Protein AF-A0A6I9PM60-F1 (afdb_monomer_lite)

Organism: NCBI:txid8208

Foldseek 3Di:
DDQVPDPLNVVLVVCCVVPVVVQDLVVLCVVDVCLQVVQWDWDDDPVDIDIDGPSSDSDDPVSVQSVLVSCVVPVVPDDDDFDADQQLQVLLVVLCVVCVVLQVPFDDDDTAQDLPVCRLVVVVVVDDLVPAAAEQEDAALVPPSSVSSVVVVVVVSCVPVVDLQCCQVRYAYAYPHLPSCVVSPHDSVRYFYDDPPCHSNNPCLGVSVVSVCRRNNVVVNVVVNVVVVSCVVPVDPCDDD

InterPro domains:
  IPR001672 Phosphoglucose isomerase (PGI) [PF00342] (90-231)
  IPR001672 Phosphoglucose isomerase (PGI) [PS51463] (6-241)
  IPR001672 Phosphoglucose isomerase (PGI) [PTHR11469] (91-231)
  IPR018189 Phosphoglucose isomerase, conserved site [PS00765] (196-209)
  IPR035476 Phosphoglucose isomerase, SIS domain 1 [cd05015] (91-214)
  IPR046348 SIS domain superfamily [SSF53697] (2-232)

Radius of gyration: 24.32 Å; chains: 1; bounding box: 54×38×68 Å

Sequence (241 aa):
MALTQDPNFQKLQDWYTAHALNLNMRHMFDADKERFNKLSLNLKTEDGDILLDYSKNLVTDEVMKMLVDLVNTHTRTHTRTHTHTHTHTHGPLMVTEALKPYSKGGPRVWFVSNIDGTHITKTLAQLNAETTLFIIASKTFTTQETITNANSAKEWFLEHAKDKAAVAKHFVALSTNGPKVKDFGIDTENMFEFWDWVGGRFSLWSAIGMAIALHIGFENYGQLLSGAHWMVGNSPTLSPF

pLDDT: mean 90.13, std 14.7, range [29.41, 98.5]

Secondary structure (DSSP, 8-state):
--GGG-HHHHHHHHHHHHHGGG--HHHHHHH-TTHHHHTEEEEEETTEEEEEE-TTSS--HHHHHHHHHHHHHHTTT--------S-TTHHHHHHHHHTGGG-TTSPP------SSHHHHHHHHTT--GGG--EEEE-SSS--HHHHHHHHHHHHHHHHHH--GGGHHHHEEEE-S-HHHHHHHT--GGGEE---TTS-GGG-TTSGGGHHHHHHH-HHHHHHHHHHHHHHHHSS------

Structure (mmCIF, N/CA/C/O backbone):
data_AF-A0A6I9PM60-F1
#
_entry.id   AF-A0A6I9PM60-F1
#
loop_
_atom_site.group_PDB
_atom_site.id
_atom_site.type_symbol
_atom_site.label_atom_id
_atom_site.label_alt_id
_atom_site.label_comp_id
_atom_site.label_asym_id
_atom_site.label_entity_id
_atom_site.label_seq_id
_atom_site.pdbx_PDB_ins_code
_atom_site.Cartn_x
_atom_site.Cartn_y
_atom_site.Cartn_z
_atom_site.occupancy
_atom_site.B_iso_or_equiv
_atom_site.auth_seq_id
_atom_site.auth_comp_id
_atom_site.auth_asym_id
_atom_site.auth_atom_id
_atom_site.pdbx_PDB_model_num
ATOM 1 N N . MET A 1 1 ? 30.402 4.649 -5.710 1.00 70.69 1 MET A N 1
ATOM 2 C CA . MET A 1 1 ? 30.627 5.801 -6.609 1.00 70.69 1 MET A CA 1
ATOM 3 C C . MET A 1 1 ? 29.282 6.481 -6.808 1.00 70.69 1 MET A C 1
ATOM 5 O O . MET A 1 1 ? 28.285 5.770 -6.812 1.00 70.69 1 MET A O 1
ATOM 9 N N . ALA A 1 2 ? 29.219 7.813 -6.857 1.00 83.94 2 ALA A N 1
ATOM 10 C CA . ALA A 1 2 ? 27.959 8.504 -7.147 1.00 83.94 2 ALA A CA 1
ATOM 11 C C . ALA A 1 2 ? 27.582 8.312 -8.625 1.00 83.94 2 ALA A C 1
ATOM 13 O O . ALA A 1 2 ? 28.477 8.229 -9.463 1.00 83.94 2 ALA A O 1
ATOM 14 N N . LEU A 1 3 ? 26.283 8.294 -8.943 1.00 88.81 3 LEU A N 1
ATOM 15 C CA . LEU A 1 3 ? 25.774 8.002 -10.291 1.00 88.81 3 LEU A CA 1
ATOM 16 C C . LEU A 1 3 ? 26.445 8.838 -11.392 1.00 88.81 3 LEU A C 1
ATOM 18 O O . LEU A 1 3 ? 26.895 8.297 -12.392 1.00 88.81 3 LEU A O 1
ATOM 22 N N . THR A 1 4 ? 26.573 10.150 -11.190 1.00 92.44 4 THR A N 1
ATOM 23 C CA . THR A 1 4 ? 27.141 11.079 -12.186 1.00 92.44 4 THR A CA 1
ATOM 24 C C . THR A 1 4 ? 28.639 10.890 -12.435 1.00 92.44 4 THR A C 1
ATOM 26 O O . THR A 1 4 ? 29.177 11.395 -13.419 1.00 92.44 4 THR A O 1
ATOM 29 N N . GLN A 1 5 ? 29.326 10.169 -11.551 1.00 92.50 5 GLN A N 1
ATOM 30 C CA . GLN A 1 5 ? 30.749 9.862 -11.666 1.00 92.50 5 GLN A CA 1
ATOM 31 C C . GLN A 1 5 ? 31.000 8.474 -12.266 1.00 92.50 5 GLN A C 1
ATOM 33 O O . GLN A 1 5 ? 32.151 8.161 -12.557 1.00 92.50 5 GLN A O 1
ATOM 38 N N . ASP A 1 6 ? 29.960 7.649 -12.446 1.00 92.75 6 ASP A N 1
ATOM 39 C CA . ASP A 1 6 ? 30.100 6.325 -13.049 1.00 92.75 6 ASP A CA 1
ATOM 40 C C . ASP A 1 6 ? 30.401 6.455 -14.558 1.00 92.75 6 ASP A C 1
ATOM 42 O O . ASP A 1 6 ? 29.609 7.067 -15.287 1.00 92.75 6 ASP A O 1
ATOM 46 N N . PRO A 1 7 ? 31.505 5.864 -15.059 1.00 94.56 7 PRO A N 1
ATOM 47 C CA . PRO A 1 7 ? 31.825 5.855 -16.484 1.00 94.56 7 PRO A CA 1
ATOM 48 C C . PRO A 1 7 ? 30.710 5.283 -17.373 1.00 94.56 7 PRO A C 1
ATOM 50 O O . PRO A 1 7 ? 30.515 5.761 -18.488 1.00 94.56 7 PRO A O 1
ATOM 53 N N . ASN A 1 8 ? 29.942 4.298 -16.895 1.00 94.31 8 ASN A N 1
ATOM 54 C CA . ASN A 1 8 ? 28.801 3.737 -17.624 1.00 94.31 8 ASN A CA 1
ATOM 55 C C . ASN A 1 8 ? 27.652 4.745 -17.734 1.00 94.31 8 ASN A C 1
ATOM 57 O O . ASN A 1 8 ? 26.987 4.805 -18.768 1.00 94.31 8 ASN A O 1
ATOM 61 N N . PHE A 1 9 ? 27.437 5.568 -16.702 1.00 95.81 9 PHE A N 1
ATOM 62 C CA . PHE A 1 9 ? 26.445 6.641 -16.756 1.00 95.81 9 PHE A CA 1
ATOM 63 C C . PHE A 1 9 ? 26.889 7.747 -17.714 1.00 95.81 9 PHE A C 1
ATOM 65 O O . PHE A 1 9 ? 26.098 8.180 -18.547 1.00 95.81 9 PHE A O 1
ATOM 72 N N . GLN A 1 10 ? 28.156 8.165 -17.645 1.00 96.50 10 GLN A N 1
ATOM 73 C CA . GLN A 1 10 ? 28.724 9.160 -18.563 1.00 96.50 10 GLN A CA 1
ATOM 74 C C . GLN A 1 10 ? 28.625 8.686 -20.016 1.00 96.50 10 GLN A C 1
ATOM 76 O O . GLN A 1 10 ? 28.114 9.410 -20.862 1.00 96.50 10 GLN A O 1
ATOM 81 N N . LYS A 1 11 ? 28.972 7.421 -20.286 1.00 96.44 11 LYS A N 1
ATOM 82 C CA . LYS A 1 11 ? 28.813 6.806 -21.608 1.00 96.44 11 LYS A CA 1
ATOM 83 C C . LYS A 1 11 ? 27.361 6.828 -22.098 1.00 96.44 11 LYS A C 1
ATOM 85 O O . LYS A 1 11 ? 27.111 7.182 -23.248 1.00 96.44 11 LYS A O 1
ATOM 90 N N . LEU A 1 12 ? 26.403 6.462 -21.243 1.00 96.81 12 LEU A N 1
ATOM 91 C CA . LEU A 1 12 ? 24.978 6.506 -21.584 1.00 96.81 12 LEU A CA 1
ATOM 92 C C . LEU A 1 12 ? 24.508 7.945 -21.861 1.00 96.81 12 LEU A C 1
ATOM 94 O O . LEU A 1 12 ? 23.742 8.176 -22.797 1.00 96.81 12 LEU A O 1
ATOM 98 N N . GLN A 1 13 ? 24.985 8.913 -21.078 1.00 97.31 13 GLN A N 1
ATOM 99 C CA . GLN A 1 13 ? 24.669 10.334 -21.227 1.00 97.31 13 GLN A CA 1
ATOM 100 C C . GLN A 1 13 ? 25.237 10.922 -22.529 1.00 97.31 13 GLN A C 1
ATOM 102 O O . GLN A 1 13 ? 24.539 11.671 -23.222 1.00 97.31 13 GLN A O 1
ATOM 107 N N . ASP A 1 14 ? 26.469 10.562 -22.886 1.00 97.44 14 ASP A N 1
ATOM 108 C CA . ASP A 1 14 ? 27.114 10.969 -24.135 1.00 97.44 14 ASP A CA 1
ATOM 109 C C . ASP A 1 14 ? 26.378 10.373 -25.339 1.00 97.44 14 ASP A C 1
ATOM 111 O O . ASP A 1 14 ? 26.043 11.089 -26.287 1.00 97.44 14 ASP A O 1
ATOM 115 N N . TRP A 1 15 ? 26.032 9.081 -25.269 1.00 97.38 15 TRP A N 1
ATOM 116 C CA . TRP A 1 15 ? 25.240 8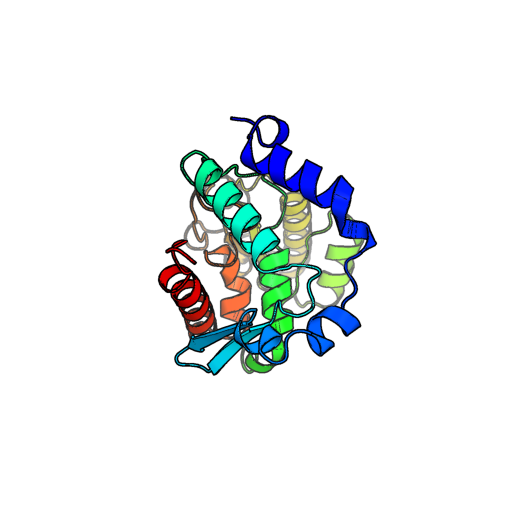.422 -26.305 1.00 97.38 15 TRP A CA 1
ATOM 117 C C . TRP A 1 15 ? 23.879 9.098 -26.485 1.00 97.38 15 TRP A C 1
ATOM 119 O O . TRP A 1 15 ? 23.490 9.387 -27.618 1.00 97.38 15 TRP A O 1
ATOM 129 N N . TYR A 1 16 ? 23.179 9.399 -25.384 1.00 97.06 16 TYR A N 1
ATOM 130 C CA . TYR A 1 16 ? 21.894 10.099 -25.413 1.00 97.06 16 TYR A CA 1
ATOM 131 C C . TYR A 1 16 ? 22.023 11.454 -26.112 1.00 97.06 16 TYR A C 1
ATOM 133 O O . TYR A 1 16 ? 21.260 11.752 -27.029 1.00 97.06 16 TYR A O 1
ATOM 141 N N . THR A 1 17 ? 23.024 12.249 -25.733 1.00 97.06 17 THR A N 1
ATOM 142 C CA . THR A 1 17 ? 23.249 13.586 -26.301 1.00 97.06 17 THR A CA 1
ATOM 143 C C . THR A 1 17 ? 23.501 13.528 -27.808 1.00 97.06 17 THR A C 1
ATOM 145 O O . THR A 1 17 ? 23.014 14.381 -28.546 1.00 97.06 17 THR A O 1
ATOM 148 N N . ALA A 1 18 ? 24.214 12.502 -28.275 1.00 96.69 18 ALA A N 1
ATOM 149 C CA . ALA A 1 18 ? 24.544 12.339 -29.685 1.00 96.69 18 ALA A CA 1
ATOM 150 C C . ALA A 1 18 ? 23.410 11.726 -30.537 1.00 96.69 18 ALA A C 1
ATOM 152 O O . ALA A 1 18 ? 23.321 12.036 -31.725 1.00 96.69 18 ALA A O 1
ATOM 153 N N . HIS A 1 19 ? 22.542 10.875 -29.970 1.00 95.44 19 HIS A N 1
ATOM 154 C CA . HIS A 1 19 ? 21.641 10.024 -30.769 1.00 95.44 19 HIS A CA 1
ATOM 155 C C . HIS A 1 19 ? 20.151 10.125 -30.426 1.00 95.44 19 HIS A C 1
ATOM 157 O O . HIS A 1 19 ? 19.325 9.737 -31.253 1.00 95.44 19 HIS A O 1
ATOM 163 N N . ALA A 1 20 ? 19.765 10.639 -29.253 1.00 91.25 20 ALA A N 1
ATOM 164 C CA . ALA A 1 20 ? 18.381 10.542 -28.774 1.00 91.25 20 ALA A CA 1
ATOM 165 C C . ALA A 1 20 ? 17.358 11.222 -29.695 1.00 91.25 20 ALA A C 1
ATOM 167 O O . ALA A 1 20 ? 16.251 10.714 -29.859 1.00 91.25 20 ALA A O 1
ATOM 168 N N . LEU A 1 21 ? 17.739 12.328 -30.346 1.00 93.75 21 LEU A N 1
ATOM 169 C CA . LEU A 1 21 ? 16.871 13.050 -31.286 1.00 93.75 21 LEU A CA 1
ATOM 170 C C . LEU A 1 21 ? 16.537 12.245 -32.551 1.00 93.75 21 LEU A C 1
ATOM 172 O O . LEU A 1 21 ? 15.547 12.540 -33.216 1.00 93.75 21 LEU A O 1
ATOM 176 N N . ASN A 1 22 ? 17.331 11.221 -32.871 1.00 93.75 22 ASN A N 1
ATOM 177 C CA . ASN A 1 22 ? 17.111 10.358 -34.030 1.00 93.75 22 ASN A CA 1
ATOM 178 C C . ASN A 1 22 ? 16.200 9.163 -33.711 1.00 93.75 22 ASN A C 1
ATOM 180 O O . ASN A 1 22 ? 15.793 8.439 -34.622 1.00 93.75 22 ASN A O 1
ATOM 184 N N . LEU A 1 23 ? 15.873 8.929 -32.435 1.00 94.31 23 LEU A N 1
ATOM 185 C CA . LEU A 1 23 ? 15.003 7.828 -32.045 1.00 94.31 23 LEU A CA 1
ATOM 186 C C . LEU A 1 23 ? 13.557 8.140 -32.425 1.00 94.31 23 LEU A C 1
ATOM 188 O O . LEU A 1 23 ? 12.954 9.106 -31.961 1.00 94.31 23 LEU A O 1
ATOM 192 N N . ASN A 1 24 ? 12.977 7.277 -33.255 1.00 97.06 24 ASN A N 1
ATOM 193 C CA . ASN A 1 24 ? 11.586 7.373 -33.663 1.00 97.06 24 ASN A CA 1
ATOM 194 C C . ASN A 1 24 ? 10.892 6.027 -33.486 1.00 97.06 24 ASN A C 1
ATOM 196 O O . ASN A 1 24 ? 11.259 5.039 -34.117 1.00 97.06 24 ASN A O 1
ATOM 200 N N . MET A 1 25 ? 9.840 6.013 -32.668 1.00 96.62 25 MET A N 1
ATOM 201 C CA . MET A 1 25 ? 9.151 4.780 -32.307 1.00 96.62 25 MET A CA 1
ATOM 202 C C . MET A 1 25 ? 8.625 4.011 -33.521 1.00 96.62 25 MET A C 1
ATOM 204 O O . MET A 1 25 ? 8.817 2.803 -33.598 1.00 96.62 25 MET A O 1
ATOM 208 N N . ARG A 1 26 ? 8.003 4.694 -34.491 1.00 97.00 26 ARG A N 1
ATOM 209 C CA . ARG A 1 26 ? 7.436 4.026 -35.672 1.00 97.00 26 ARG A CA 1
ATOM 210 C C . ARG A 1 26 ? 8.532 3.371 -36.500 1.00 97.00 26 ARG A C 1
ATOM 212 O O . ARG A 1 26 ? 8.457 2.175 -36.751 1.00 97.00 26 ARG A O 1
ATOM 219 N N . HIS A 1 27 ? 9.594 4.118 -36.807 1.00 97.19 27 HIS A N 1
ATOM 220 C CA . HIS A 1 27 ? 10.726 3.582 -37.564 1.00 97.19 27 HIS A CA 1
ATOM 221 C C . HIS A 1 27 ? 11.385 2.392 -36.858 1.00 97.19 27 HIS A C 1
ATOM 223 O O . HIS A 1 27 ? 11.779 1.440 -37.518 1.00 97.19 27 HIS A O 1
ATOM 229 N N . MET A 1 28 ? 11.475 2.409 -35.526 1.00 96.56 28 MET A N 1
ATOM 230 C CA . MET A 1 28 ? 12.061 1.306 -34.757 1.00 96.56 28 MET A CA 1
ATOM 231 C C . MET A 1 28 ? 11.236 0.012 -34.857 1.00 96.56 28 MET A C 1
ATOM 233 O O . MET A 1 28 ? 11.821 -1.063 -34.939 1.00 96.56 28 MET A O 1
ATOM 237 N N . PHE A 1 29 ? 9.901 0.092 -34.889 1.00 97.62 29 PHE A N 1
ATOM 238 C CA . PHE A 1 29 ? 9.034 -1.072 -35.145 1.00 97.62 29 PHE A CA 1
ATOM 239 C C . PHE A 1 29 ? 9.001 -1.478 -36.624 1.00 97.62 29 PHE A C 1
ATOM 241 O O . PHE A 1 29 ? 8.815 -2.651 -36.955 1.00 97.62 29 PHE A O 1
ATOM 248 N N . ASP A 1 30 ? 9.167 -0.521 -37.536 1.00 97.50 30 ASP A N 1
ATOM 249 C CA . ASP A 1 30 ? 9.261 -0.822 -38.961 1.00 97.50 30 ASP A CA 1
ATOM 250 C C . ASP A 1 30 ? 10.556 -1.566 -39.292 1.00 97.50 30 ASP A C 1
ATOM 252 O O . ASP A 1 30 ? 10.516 -2.534 -40.054 1.00 97.50 30 ASP A O 1
ATOM 256 N N . ALA A 1 31 ? 11.662 -1.155 -38.668 1.00 96.38 31 ALA A N 1
ATOM 257 C CA . ALA A 1 31 ? 12.992 -1.724 -38.844 1.00 96.38 31 ALA A CA 1
ATOM 258 C C . ALA A 1 31 ? 13.202 -3.062 -38.115 1.00 96.38 31 ALA A C 1
ATOM 260 O O . ALA A 1 31 ? 13.986 -3.880 -38.589 1.00 96.38 31 ALA A O 1
ATOM 261 N N . ASP A 1 32 ? 12.520 -3.307 -36.991 1.00 96.75 32 ASP A N 1
ATOM 262 C CA . ASP A 1 32 ? 12.639 -4.554 -36.227 1.00 96.75 32 ASP A CA 1
ATOM 263 C C . ASP A 1 32 ? 11.262 -5.164 -35.933 1.00 96.75 32 ASP A C 1
ATOM 265 O O . ASP A 1 32 ? 10.565 -4.775 -34.992 1.00 96.75 32 ASP A O 1
ATOM 269 N N . LYS A 1 33 ? 10.875 -6.161 -36.738 1.00 96.94 33 LYS A N 1
ATOM 270 C CA . LYS A 1 33 ? 9.606 -6.888 -36.571 1.00 96.94 33 LYS A CA 1
ATOM 271 C C . LYS A 1 33 ? 9.578 -7.767 -35.319 1.00 96.94 33 LYS A C 1
ATOM 273 O O . LYS A 1 33 ? 8.495 -8.040 -34.811 1.00 96.94 33 LYS A O 1
ATOM 278 N N . GLU A 1 34 ? 10.742 -8.112 -34.767 1.00 97.00 34 GLU A N 1
ATOM 279 C CA . GLU A 1 34 ? 10.875 -8.901 -33.538 1.00 97.00 34 GLU A CA 1
ATOM 280 C C . GLU A 1 34 ? 10.974 -8.027 -32.279 1.00 97.00 34 GLU A C 1
ATOM 282 O O . GLU A 1 34 ? 11.114 -8.543 -31.170 1.00 97.00 34 GLU A O 1
ATOM 287 N N . ARG A 1 35 ? 10.868 -6.697 -32.413 1.00 96.88 35 ARG A N 1
ATOM 288 C CA . ARG A 1 35 ? 11.041 -5.747 -31.307 1.00 96.88 35 ARG A CA 1
ATOM 289 C C . ARG A 1 35 ? 10.160 -6.059 -30.099 1.00 96.88 35 ARG A C 1
ATOM 291 O O . ARG A 1 35 ? 10.629 -5.959 -28.969 1.00 96.88 35 ARG A O 1
ATOM 298 N N . PHE A 1 36 ? 8.898 -6.424 -30.327 1.00 97.38 36 PHE A N 1
ATOM 299 C CA . PHE A 1 36 ? 7.990 -6.818 -29.248 1.00 97.38 36 PHE A CA 1
ATOM 300 C C . PHE A 1 36 ? 8.513 -8.053 -28.507 1.00 97.38 36 PHE A C 1
ATOM 302 O O . PHE A 1 36 ? 8.624 -8.021 -27.287 1.00 97.38 36 PHE A O 1
ATOM 309 N N . ASN A 1 37 ? 8.905 -9.103 -29.232 1.00 95.00 37 ASN A N 1
ATOM 310 C CA . ASN A 1 37 ? 9.404 -10.345 -28.639 1.00 95.00 37 ASN A CA 1
ATOM 311 C C . ASN A 1 37 ? 10.709 -10.126 -27.855 1.00 95.00 37 ASN A C 1
ATOM 313 O O . ASN A 1 37 ? 10.889 -10.714 -26.796 1.00 95.00 37 ASN A O 1
ATOM 317 N N . LYS A 1 38 ? 11.601 -9.252 -28.340 1.00 94.56 38 LYS A N 1
ATOM 318 C CA . LYS A 1 38 ? 12.866 -8.916 -27.660 1.00 94.56 38 LYS A CA 1
ATOM 319 C C . LYS A 1 38 ? 12.684 -8.032 -26.425 1.00 94.56 38 LYS A C 1
ATOM 321 O O . LYS A 1 38 ? 13.438 -8.148 -25.464 1.00 94.56 38 LYS A O 1
ATOM 326 N N . LEU A 1 39 ? 11.727 -7.104 -26.476 1.00 95.44 39 LEU A N 1
ATOM 327 C CA . LEU A 1 39 ? 11.494 -6.092 -25.441 1.00 95.44 39 LEU A CA 1
ATOM 328 C C . LEU A 1 39 ? 10.191 -6.346 -24.677 1.00 95.44 39 LEU A C 1
ATOM 330 O O . LEU A 1 39 ? 9.490 -5.411 -24.281 1.00 95.44 39 LEU A O 1
ATOM 334 N N . SER A 1 40 ? 9.861 -7.618 -24.483 1.00 95.00 40 SER A N 1
ATOM 335 C CA . SER A 1 40 ? 8.798 -8.029 -23.584 1.00 95.00 40 SER A CA 1
ATOM 336 C C . SER A 1 40 ? 9.208 -9.246 -22.769 1.00 95.00 40 SER A C 1
ATOM 338 O O . SER A 1 40 ? 10.044 -10.049 -23.177 1.00 95.00 40 SER A O 1
ATOM 340 N N . LEU A 1 41 ? 8.611 -9.370 -21.588 1.00 93.38 41 LEU A N 1
ATOM 341 C CA . LEU A 1 41 ? 8.741 -10.536 -20.726 1.00 93.38 41 LEU A CA 1
ATOM 342 C C . LEU A 1 41 ? 7.341 -11.028 -20.387 1.00 93.38 41 LEU A C 1
ATOM 344 O O . LEU A 1 41 ? 6.528 -10.263 -19.872 1.00 93.38 41 LEU A O 1
ATOM 348 N N . ASN A 1 42 ? 7.061 -12.300 -20.666 1.00 93.69 42 ASN A N 1
ATOM 349 C CA . ASN A 1 42 ? 5.845 -12.944 -20.186 1.00 93.69 42 ASN A CA 1
ATOM 350 C C . ASN A 1 42 ? 6.167 -13.759 -18.930 1.00 93.69 42 ASN A C 1
ATOM 352 O O . ASN A 1 42 ? 6.819 -14.801 -18.999 1.00 93.69 42 ASN A O 1
ATOM 356 N N . LEU A 1 43 ? 5.718 -13.258 -17.786 1.00 92.31 43 LEU A N 1
ATOM 357 C CA . LEU A 1 43 ? 5.878 -13.886 -16.486 1.00 92.31 43 LEU A CA 1
ATOM 358 C C . LEU A 1 43 ? 4.708 -14.843 -16.246 1.00 92.31 43 LEU A C 1
ATOM 360 O O . LEU A 1 43 ? 3.577 -14.413 -16.025 1.00 92.31 43 LEU A O 1
ATOM 364 N N . LYS A 1 44 ? 4.988 -16.146 -16.295 1.00 91.88 44 LYS A N 1
ATOM 365 C CA . LYS A 1 44 ? 4.008 -17.207 -16.038 1.00 91.88 44 LYS A CA 1
ATOM 366 C C . LYS A 1 44 ? 3.830 -17.400 -14.534 1.00 91.88 44 LYS A C 1
ATOM 368 O O . LYS A 1 44 ? 4.710 -17.976 -13.899 1.00 91.88 44 LYS A O 1
ATOM 373 N N . THR A 1 45 ? 2.717 -16.933 -13.974 1.00 90.56 45 THR A N 1
ATOM 374 C CA . THR A 1 45 ? 2.346 -17.236 -12.581 1.00 90.56 45 THR A CA 1
ATOM 375 C C . THR A 1 45 ? 1.321 -18.368 -12.545 1.00 90.56 45 THR A C 1
ATOM 377 O O . THR A 1 45 ? 0.699 -18.676 -13.563 1.00 90.56 45 THR A O 1
ATOM 380 N N . GLU A 1 46 ? 1.145 -19.000 -11.385 1.00 89.19 46 GLU A N 1
ATOM 381 C CA . GLU A 1 46 ? 0.131 -20.051 -11.204 1.00 89.19 46 GLU A CA 1
ATOM 382 C C . GLU A 1 46 ? -1.296 -19.518 -11.431 1.00 89.19 46 GLU A C 1
ATOM 384 O O . GLU A 1 46 ? -2.149 -20.241 -11.942 1.00 89.19 46 GLU A O 1
ATOM 389 N N . ASP A 1 47 ? -1.518 -18.230 -11.150 1.00 91.00 47 ASP A N 1
ATOM 390 C CA . ASP A 1 47 ? -2.831 -17.576 -11.171 1.00 91.00 47 ASP A CA 1
ATOM 391 C C . ASP A 1 47 ? -3.058 -16.686 -12.408 1.00 91.00 47 ASP A C 1
ATOM 393 O O . ASP A 1 47 ? -4.068 -15.987 -12.514 1.00 91.00 47 ASP A O 1
ATOM 397 N N . GLY A 1 48 ? -2.127 -16.702 -13.366 1.00 93.19 48 GLY A N 1
ATOM 398 C CA . GLY A 1 48 ? -2.231 -15.952 -14.616 1.00 93.19 48 GLY A CA 1
ATOM 399 C C . GLY A 1 48 ? -0.914 -15.357 -15.105 1.00 93.19 48 GLY A C 1
ATOM 400 O O . GLY A 1 48 ? 0.071 -15.237 -14.380 1.00 93.19 48 GLY A O 1
ATOM 401 N N . ASP A 1 49 ? -0.894 -14.962 -16.370 1.00 94.75 49 ASP A N 1
ATOM 402 C CA . ASP A 1 49 ? 0.277 -14.352 -16.992 1.00 94.75 49 ASP A CA 1
ATOM 403 C C . ASP A 1 49 ? 0.374 -12.855 -16.671 1.00 94.75 49 ASP A C 1
ATOM 405 O O . ASP A 1 49 ? -0.618 -12.126 -16.748 1.00 94.75 49 ASP A O 1
ATOM 409 N N . ILE A 1 50 ? 1.591 -12.368 -16.421 1.00 95.12 50 ILE A N 1
ATOM 410 C CA . ILE A 1 50 ? 1.903 -10.935 -16.402 1.00 95.12 50 ILE A CA 1
ATOM 411 C C . ILE A 1 50 ? 2.812 -10.624 -17.594 1.00 95.12 50 ILE A C 1
ATOM 413 O O . ILE A 1 50 ? 3.987 -10.990 -17.612 1.00 95.12 50 ILE A O 1
ATOM 417 N N . LEU A 1 51 ? 2.278 -9.908 -18.585 1.00 95.94 51 LEU A N 1
ATOM 418 C CA . LEU A 1 51 ? 3.054 -9.413 -19.721 1.00 95.94 51 LEU A CA 1
ATOM 419 C C . LEU A 1 51 ? 3.651 -8.039 -19.402 1.00 95.94 51 LEU A C 1
ATOM 421 O O . LEU A 1 51 ? 2.935 -7.044 -19.291 1.00 95.94 51 LEU A O 1
ATOM 425 N N . LEU A 1 52 ? 4.976 -7.976 -19.322 1.00 95.62 52 LEU A N 1
ATOM 426 C CA . LEU A 1 52 ? 5.737 -6.736 -19.247 1.00 95.62 52 LEU A CA 1
ATOM 427 C C . LEU A 1 52 ? 6.219 -6.363 -20.651 1.00 95.62 52 LEU A C 1
ATOM 429 O O . LEU A 1 52 ? 7.272 -6.819 -21.081 1.00 95.62 52 LEU A O 1
ATOM 433 N N . ASP A 1 53 ? 5.445 -5.547 -21.369 1.00 96.38 53 ASP A N 1
ATOM 434 C CA . ASP A 1 53 ? 5.822 -4.999 -22.681 1.00 96.38 53 ASP A CA 1
ATOM 435 C C . ASP A 1 53 ? 6.491 -3.624 -22.524 1.00 96.38 53 ASP A C 1
ATOM 437 O O . ASP A 1 53 ? 5.825 -2.626 -22.246 1.00 96.38 53 ASP A O 1
ATOM 441 N N . TYR A 1 54 ? 7.804 -3.566 -22.745 1.00 95.94 54 TYR A N 1
ATOM 442 C CA . TYR A 1 54 ? 8.595 -2.331 -22.772 1.00 95.94 54 TYR A CA 1
ATOM 443 C C . TYR A 1 54 ? 9.117 -2.002 -24.184 1.00 95.94 54 TYR A C 1
ATOM 445 O O . TYR A 1 54 ? 10.002 -1.162 -24.360 1.00 95.94 54 TYR A O 1
ATOM 453 N N . SER A 1 55 ? 8.537 -2.610 -25.226 1.00 97.00 55 SER A N 1
ATOM 454 C CA . SER A 1 55 ? 8.918 -2.391 -26.630 1.00 97.00 55 SER A CA 1
ATOM 455 C C . SER A 1 55 ? 8.620 -0.978 -27.133 1.00 97.00 55 SER A C 1
ATOM 457 O O . SER A 1 55 ? 9.271 -0.488 -28.063 1.00 97.00 55 SER A O 1
ATOM 459 N N . LYS A 1 56 ? 7.676 -0.285 -26.488 1.00 96.88 56 LYS A N 1
ATOM 460 C CA . LYS A 1 56 ? 7.271 1.093 -26.810 1.00 96.88 56 LYS A CA 1
ATOM 461 C C . LYS A 1 56 ? 8.089 2.156 -26.068 1.00 96.88 56 LYS A C 1
ATOM 463 O O . LYS A 1 56 ? 7.667 3.305 -25.957 1.00 96.88 56 LYS A O 1
ATOM 468 N N . ASN A 1 57 ? 9.276 1.785 -25.600 1.00 97.12 57 ASN A N 1
ATOM 469 C CA . ASN A 1 57 ? 10.254 2.710 -25.049 1.00 97.12 57 ASN A CA 1
ATOM 470 C C . ASN A 1 57 ? 11.276 3.088 -26.127 1.00 97.12 57 ASN A C 1
ATOM 472 O O . ASN A 1 57 ? 11.623 2.263 -26.972 1.00 97.12 57 ASN A O 1
ATOM 476 N N . LEU A 1 58 ? 11.799 4.318 -26.087 1.00 96.69 58 LEU A N 1
ATOM 477 C CA . LEU A 1 58 ? 12.857 4.801 -26.989 1.00 96.69 58 LEU A CA 1
ATOM 478 C C . LEU A 1 58 ? 14.220 4.199 -26.611 1.00 96.69 58 LEU A C 1
ATOM 480 O O . LEU A 1 58 ? 15.132 4.888 -26.169 1.00 96.69 58 LEU A O 1
ATOM 484 N N . VAL A 1 59 ? 14.329 2.882 -26.756 1.00 95.75 59 VAL A N 1
ATOM 485 C CA . VAL A 1 59 ? 15.515 2.089 -26.432 1.00 95.75 59 VAL A CA 1
ATOM 486 C C . VAL A 1 59 ? 15.877 1.182 -27.603 1.00 95.75 59 VAL A C 1
ATOM 488 O O . VAL A 1 59 ? 15.009 0.584 -28.247 1.00 95.75 59 VAL A O 1
ATOM 491 N N . THR A 1 60 ? 17.165 1.091 -27.892 1.00 94.44 60 THR A N 1
ATOM 492 C CA . THR A 1 60 ? 17.754 0.104 -28.805 1.00 94.44 60 THR A CA 1
ATOM 493 C C . THR A 1 60 ? 18.427 -0.999 -27.989 1.00 94.44 60 THR A C 1
ATOM 495 O O . THR A 1 60 ? 18.592 -0.855 -26.775 1.00 94.44 60 THR A O 1
ATOM 498 N N . ASP A 1 61 ? 18.865 -2.074 -28.645 1.00 92.94 61 ASP A N 1
ATOM 499 C CA . ASP A 1 61 ? 19.642 -3.139 -27.993 1.00 92.94 61 ASP A CA 1
ATOM 500 C C . ASP A 1 61 ? 20.915 -2.578 -27.324 1.00 92.94 61 ASP A C 1
ATOM 502 O O . ASP A 1 61 ? 21.274 -2.970 -26.214 1.00 92.94 61 ASP A O 1
ATOM 506 N N . GLU A 1 62 ? 21.554 -1.583 -27.950 1.00 94.56 62 GLU A N 1
ATOM 507 C CA . GLU A 1 62 ? 22.716 -0.881 -27.393 1.00 94.56 62 GLU A CA 1
ATOM 508 C C . GLU A 1 62 ? 22.368 -0.105 -26.111 1.00 94.56 62 GLU A C 1
ATOM 510 O O . GLU A 1 62 ? 23.090 -0.195 -25.117 1.00 94.56 62 GLU A O 1
ATOM 515 N N . VAL A 1 63 ? 21.244 0.621 -26.105 1.00 95.56 63 VAL A N 1
ATOM 516 C CA . VAL A 1 63 ? 20.780 1.363 -24.920 1.00 95.56 63 VAL A CA 1
ATOM 517 C C . VAL A 1 63 ? 20.436 0.410 -23.782 1.00 95.56 63 VAL A C 1
ATOM 519 O O . VAL A 1 63 ? 20.840 0.652 -22.646 1.00 95.56 63 VAL A O 1
ATOM 522 N N . MET A 1 64 ? 19.736 -0.689 -24.075 1.00 94.62 64 MET A N 1
ATOM 523 C CA . MET A 1 64 ? 19.410 -1.710 -23.076 1.00 94.62 64 MET A CA 1
ATOM 524 C C . MET A 1 64 ? 20.675 -2.301 -22.453 1.00 94.62 64 MET A C 1
ATOM 526 O O . MET A 1 64 ? 20.759 -2.401 -21.229 1.00 94.62 64 MET A O 1
ATOM 530 N N . LYS A 1 65 ? 21.693 -2.602 -23.267 1.00 94.62 65 LYS A N 1
ATOM 531 C CA . LYS A 1 65 ? 22.991 -3.073 -22.775 1.00 94.62 65 LYS A CA 1
ATOM 532 C C . LYS A 1 65 ? 23.667 -2.054 -21.853 1.00 94.62 65 LYS A C 1
ATOM 534 O O . LYS A 1 65 ? 24.081 -2.418 -20.758 1.00 94.62 65 LYS A O 1
ATOM 539 N N . MET A 1 66 ? 23.724 -0.777 -22.242 1.00 95.50 66 MET A N 1
ATOM 540 C CA . MET A 1 66 ? 24.313 0.276 -21.399 1.00 95.50 66 MET A CA 1
ATOM 541 C C . MET A 1 66 ? 23.566 0.464 -20.072 1.00 95.50 66 MET A C 1
ATOM 543 O O . MET A 1 66 ? 24.196 0.698 -19.042 1.00 95.50 66 MET A O 1
ATOM 547 N N . LEU A 1 67 ? 22.235 0.338 -20.076 1.00 94.62 67 LEU A N 1
ATOM 548 C CA . LEU A 1 67 ? 21.428 0.378 -18.855 1.00 94.62 67 LEU A CA 1
ATOM 549 C C . LEU A 1 67 ? 21.738 -0.812 -17.937 1.00 94.62 67 LEU A C 1
ATOM 551 O O . LEU A 1 67 ? 21.922 -0.615 -16.739 1.00 94.62 67 LEU A O 1
ATOM 555 N N . VAL A 1 68 ? 21.845 -2.027 -18.480 1.00 91.06 68 VAL A N 1
ATOM 556 C CA . VAL A 1 68 ? 22.214 -3.224 -17.703 1.00 91.06 68 VAL A CA 1
ATOM 557 C C . VAL A 1 68 ? 23.628 -3.093 -17.130 1.00 91.06 68 VAL A C 1
ATOM 559 O O . VAL A 1 68 ? 23.827 -3.340 -15.939 1.00 91.06 68 VAL A O 1
ATOM 562 N N . ASP A 1 69 ? 24.592 -2.628 -17.927 1.00 91.12 69 ASP A N 1
ATOM 563 C CA . ASP A 1 69 ? 25.966 -2.371 -17.480 1.00 91.12 69 ASP A CA 1
ATOM 564 C C . ASP A 1 69 ? 26.004 -1.353 -16.324 1.00 91.12 69 ASP A C 1
ATOM 566 O O . ASP A 1 69 ? 26.705 -1.560 -15.330 1.00 91.12 69 ASP A O 1
ATOM 570 N N . LEU A 1 70 ? 25.202 -0.285 -16.407 1.00 91.62 70 LEU A N 1
ATOM 571 C CA . LEU A 1 70 ? 25.066 0.720 -15.349 1.00 91.62 70 LEU A CA 1
ATOM 572 C C . LEU A 1 70 ? 24.427 0.157 -14.070 1.00 91.62 70 LEU A C 1
ATOM 574 O O . LEU A 1 70 ? 24.835 0.489 -12.954 1.00 91.62 70 LEU A O 1
ATOM 578 N N . VAL A 1 71 ? 23.414 -0.698 -14.200 1.00 88.62 71 VAL A N 1
ATOM 579 C CA . VAL A 1 71 ? 22.783 -1.330 -13.037 1.00 88.62 71 VAL A CA 1
ATOM 580 C C . VAL A 1 71 ? 23.760 -2.298 -12.363 1.00 88.62 71 VAL A C 1
ATOM 582 O O . VAL A 1 71 ? 23.849 -2.315 -11.134 1.00 88.62 71 VAL A O 1
ATOM 585 N N . ASN A 1 72 ? 24.543 -3.056 -13.131 1.00 85.62 72 ASN A N 1
ATOM 586 C CA . ASN A 1 72 ? 25.526 -4.012 -12.611 1.00 85.62 72 ASN A CA 1
ATOM 587 C C . ASN A 1 72 ? 26.653 -3.348 -11.798 1.00 85.62 72 ASN A C 1
ATOM 589 O O . ASN A 1 72 ? 27.174 -3.959 -10.860 1.00 85.62 72 ASN A O 1
ATOM 593 N N . THR A 1 73 ? 27.009 -2.092 -12.090 1.00 83.12 73 THR A N 1
ATOM 594 C CA . THR A 1 73 ? 27.984 -1.338 -11.281 1.00 83.12 73 THR A CA 1
ATOM 595 C C . THR A 1 73 ? 27.393 -0.823 -9.965 1.00 83.12 73 THR A C 1
ATOM 597 O O . THR A 1 73 ? 28.090 -0.780 -8.947 1.00 83.12 73 THR A O 1
ATOM 600 N N . HIS A 1 74 ? 26.097 -0.500 -9.933 1.00 74.94 74 HIS A N 1
ATOM 601 C 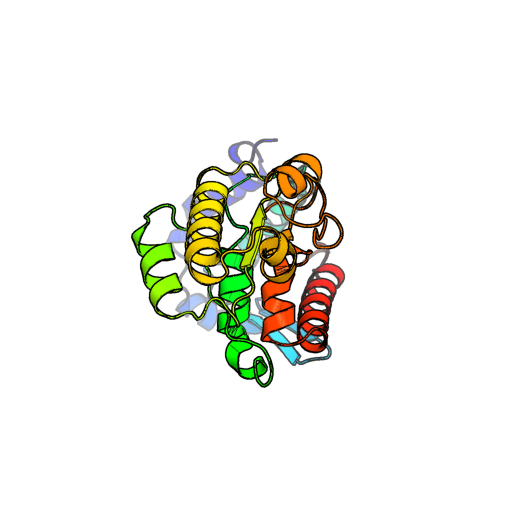CA . HIS A 1 74 ? 25.441 0.101 -8.763 1.00 74.94 74 HIS A CA 1
ATOM 602 C C . HIS A 1 74 ? 24.751 -0.899 -7.826 1.00 74.94 74 HIS A C 1
ATOM 604 O O . HIS A 1 74 ? 24.658 -0.652 -6.620 1.00 74.94 74 HIS A O 1
ATOM 610 N N . THR A 1 75 ? 24.306 -2.047 -8.336 1.00 63.81 75 THR A N 1
ATOM 611 C CA . THR A 1 75 ? 23.617 -3.088 -7.547 1.00 63.81 75 THR A CA 1
ATOM 612 C C . THR A 1 75 ? 24.530 -3.810 -6.561 1.00 63.81 75 THR A C 1
ATOM 614 O O . THR A 1 75 ? 24.051 -4.326 -5.557 1.00 63.81 75 THR A O 1
ATOM 617 N N . ARG A 1 76 ? 25.854 -3.769 -6.763 1.00 53.28 76 ARG A N 1
ATOM 618 C CA . ARG A 1 76 ? 26.832 -4.289 -5.791 1.00 53.28 76 ARG A CA 1
ATOM 619 C C . ARG A 1 76 ? 27.097 -3.356 -4.603 1.00 53.28 76 ARG A C 1
ATOM 621 O O . ARG A 1 76 ? 27.789 -3.765 -3.678 1.00 53.28 76 ARG A O 1
ATOM 628 N N . THR A 1 77 ? 26.592 -2.115 -4.610 1.00 45.38 77 THR A N 1
ATOM 629 C CA . THR A 1 77 ? 27.046 -1.074 -3.662 1.00 45.38 77 THR A CA 1
ATOM 630 C C . THR A 1 77 ? 25.956 -0.336 -2.879 1.00 45.38 77 THR A C 1
ATOM 632 O O . THR A 1 77 ? 26.308 0.477 -2.028 1.00 45.38 77 THR A O 1
ATOM 635 N N . HIS A 1 78 ? 24.660 -0.602 -3.085 1.00 44.44 78 HIS A N 1
ATOM 636 C CA . HIS A 1 78 ? 23.602 0.172 -2.418 1.00 44.44 78 HIS A CA 1
ATOM 637 C C . HIS A 1 78 ? 22.878 -0.582 -1.294 1.00 44.44 78 HIS A C 1
ATOM 639 O O . HIS A 1 78 ? 22.057 -1.471 -1.513 1.00 44.44 78 HIS A O 1
ATOM 645 N N . THR A 1 79 ? 23.135 -0.127 -0.068 1.00 43.28 79 THR A N 1
ATOM 646 C CA . THR A 1 79 ? 22.261 -0.249 1.101 1.00 43.28 79 THR A CA 1
ATOM 647 C C . THR A 1 79 ? 20.929 0.456 0.827 1.00 43.28 79 THR A C 1
ATOM 649 O O . THR A 1 79 ? 20.888 1.623 0.435 1.00 43.28 79 THR A O 1
ATOM 652 N N . ARG A 1 80 ? 19.815 -0.258 1.037 1.00 41.22 80 ARG A N 1
ATOM 653 C CA . ARG A 1 80 ? 18.445 0.257 0.876 1.00 41.22 80 ARG A CA 1
ATOM 654 C C . ARG A 1 80 ? 18.225 1.482 1.773 1.00 41.22 80 ARG A C 1
ATOM 656 O O . ARG A 1 80 ? 18.118 1.359 2.989 1.00 41.22 80 ARG A O 1
ATOM 663 N N . THR A 1 81 ? 18.137 2.675 1.188 1.00 32.97 81 THR A N 1
ATOM 664 C CA . THR A 1 81 ? 17.833 3.905 1.931 1.00 32.97 81 THR A CA 1
ATOM 665 C C . THR A 1 81 ? 16.332 3.963 2.250 1.00 32.97 81 THR A C 1
ATOM 667 O O . THR A 1 81 ? 15.473 4.035 1.364 1.00 32.97 81 THR A O 1
ATOM 670 N N . HIS A 1 82 ? 15.975 3.914 3.534 1.00 35.19 82 HIS A N 1
ATOM 671 C CA . HIS A 1 82 ? 14.585 3.978 3.986 1.00 35.19 82 HIS A CA 1
ATOM 672 C C . HIS A 1 82 ? 14.160 5.429 4.273 1.00 35.19 82 HIS A C 1
ATOM 674 O O . HIS A 1 82 ? 14.352 5.935 5.367 1.00 35.19 82 HIS A O 1
ATOM 680 N N . THR A 1 83 ? 13.520 6.104 3.314 1.00 29.41 83 THR A N 1
ATOM 681 C CA . THR A 1 83 ? 12.858 7.406 3.544 1.00 29.41 83 THR A CA 1
ATOM 682 C C . THR A 1 83 ? 11.484 7.246 4.221 1.00 29.41 83 THR A C 1
ATOM 684 O O . THR A 1 83 ? 10.547 6.701 3.642 1.00 29.41 83 THR A O 1
ATOM 687 N N . HIS A 1 84 ? 11.317 7.657 5.477 1.00 35.69 84 HIS A N 1
ATOM 688 C CA . HIS A 1 84 ? 10.011 7.589 6.147 1.00 35.69 84 HIS A CA 1
ATOM 689 C C . HIS A 1 84 ? 9.103 8.743 5.702 1.00 35.69 84 HIS A C 1
ATOM 691 O O . HIS A 1 84 ? 9.377 9.901 5.987 1.00 35.69 84 HIS A O 1
ATOM 697 N N . THR A 1 85 ? 8.007 8.417 5.019 1.00 36.72 85 THR A N 1
ATOM 698 C CA . THR A 1 85 ? 6.859 9.306 4.802 1.00 36.72 85 THR A CA 1
ATOM 699 C C . THR A 1 85 ? 5.617 8.635 5.386 1.00 36.72 85 THR A C 1
ATOM 701 O O . THR A 1 85 ? 5.492 7.407 5.332 1.00 36.72 85 THR A O 1
ATOM 704 N N . HIS A 1 86 ? 4.722 9.417 5.994 1.00 49.94 86 HIS A N 1
ATOM 705 C CA . HIS A 1 86 ? 3.470 8.981 6.628 1.00 49.94 86 HIS A CA 1
ATOM 706 C C . HIS A 1 86 ? 2.550 8.268 5.614 1.00 49.94 86 HIS A C 1
ATOM 708 O O . HIS A 1 86 ? 1.733 8.892 4.950 1.00 49.94 86 HIS A O 1
ATOM 714 N N . THR A 1 87 ? 2.732 6.957 5.433 1.00 57.16 87 THR A N 1
ATOM 715 C CA . THR A 1 87 ? 2.179 6.181 4.297 1.00 57.16 87 THR A CA 1
ATOM 716 C C . THR A 1 87 ? 1.366 4.958 4.717 1.00 57.16 87 THR A C 1
ATOM 718 O O . THR A 1 87 ? 0.891 4.220 3.856 1.00 57.16 87 THR A O 1
ATOM 721 N N . HIS A 1 88 ? 1.158 4.752 6.021 1.00 66.00 88 HIS A N 1
ATOM 722 C CA . HIS A 1 88 ? 0.491 3.558 6.554 1.00 66.00 88 HIS A CA 1
ATOM 723 C C . HIS A 1 88 ? -0.977 3.413 6.101 1.00 66.00 88 HIS A C 1
ATOM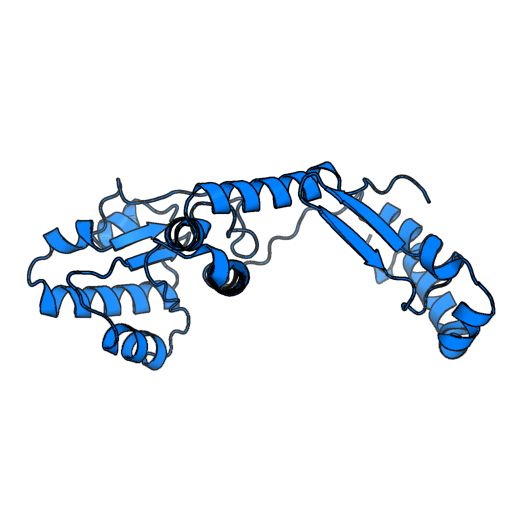 725 O O . HIS A 1 88 ? -1.528 2.324 6.187 1.00 66.00 88 HIS A O 1
ATOM 731 N N . THR A 1 89 ? -1.606 4.473 5.581 1.00 74.81 89 THR A N 1
ATOM 732 C CA . THR A 1 89 ? -2.998 4.459 5.097 1.00 74.81 89 THR A CA 1
ATOM 733 C C . THR A 1 89 ? -3.128 4.233 3.588 1.00 74.81 89 THR A C 1
ATOM 735 O O . THR A 1 89 ? -4.108 3.639 3.149 1.00 74.81 89 THR A O 1
ATOM 738 N N . HIS A 1 90 ? -2.153 4.662 2.775 1.00 87.50 90 HIS A N 1
ATOM 739 C CA . HIS A 1 90 ? -2.275 4.629 1.310 1.00 87.50 90 HIS A CA 1
ATOM 740 C C . HIS A 1 90 ? -2.238 3.213 0.729 1.00 87.50 90 HIS A C 1
ATOM 742 O O . HIS A 1 90 ? -2.975 2.929 -0.209 1.00 87.50 90 HIS A O 1
ATOM 748 N N . GLY A 1 91 ? -1.405 2.327 1.285 1.00 93.81 91 GLY A N 1
ATOM 749 C CA . GLY A 1 91 ? -1.339 0.928 0.854 1.00 93.81 91 GLY A CA 1
ATOM 750 C C . GLY A 1 91 ? -2.678 0.207 1.051 1.00 93.81 91 GLY A C 1
ATOM 751 O O . GLY A 1 91 ? -3.267 -0.231 0.064 1.00 93.81 91 GLY A O 1
ATOM 752 N N . PRO A 1 92 ? -3.204 0.143 2.289 1.00 95.94 92 PRO A N 1
ATOM 753 C CA . PRO A 1 92 ? -4.518 -0.436 2.561 1.00 95.94 92 PRO A CA 1
ATOM 754 C C . PRO A 1 92 ? -5.666 0.189 1.761 1.00 95.94 92 PRO A C 1
ATOM 756 O O . PRO A 1 92 ? -6.491 -0.551 1.225 1.00 95.94 92 PRO A O 1
ATOM 759 N N . LEU A 1 93 ? -5.697 1.520 1.617 1.00 96.44 93 LEU A N 1
ATOM 760 C CA . LEU A 1 93 ? -6.701 2.207 0.798 1.00 96.44 93 LEU A CA 1
ATOM 761 C C . LEU A 1 93 ? -6.656 1.736 -0.662 1.00 96.44 93 LEU A C 1
ATOM 763 O O . LEU A 1 93 ? -7.674 1.331 -1.211 1.00 96.44 93 LEU A O 1
ATOM 767 N N . MET A 1 94 ? -5.474 1.752 -1.281 1.00 97.81 94 MET A N 1
ATOM 768 C CA . MET A 1 94 ? -5.313 1.353 -2.681 1.00 97.81 94 MET A CA 1
ATOM 769 C C . MET A 1 94 ? -5.741 -0.101 -2.905 1.00 97.81 94 MET A C 1
ATOM 771 O O . MET A 1 94 ? -6.496 -0.382 -3.833 1.00 97.81 94 MET A O 1
ATOM 775 N N . VAL A 1 95 ? -5.302 -1.017 -2.036 1.00 98.19 95 VAL A N 1
ATOM 776 C CA . VAL A 1 95 ? -5.588 -2.449 -2.191 1.00 98.19 95 VAL A CA 1
ATOM 777 C C . VAL A 1 95 ? -7.070 -2.755 -1.984 1.00 98.19 95 VAL A C 1
ATOM 779 O O . VAL A 1 95 ? -7.639 -3.529 -2.746 1.00 98.19 95 VAL A O 1
ATOM 782 N N . THR A 1 96 ? -7.713 -2.154 -0.980 1.00 97.50 96 THR A N 1
ATOM 783 C CA . THR A 1 96 ? -9.146 -2.390 -0.730 1.00 97.50 96 THR A CA 1
ATOM 784 C C . THR A 1 96 ? -10.032 -1.839 -1.845 1.00 97.50 96 THR A C 1
ATOM 786 O O . THR A 1 96 ? -10.996 -2.502 -2.216 1.00 97.50 96 THR A O 1
ATOM 789 N N . GLU A 1 97 ? -9.678 -0.701 -2.449 1.00 98.19 97 GLU A N 1
ATOM 790 C CA . GLU A 1 97 ? -10.371 -0.203 -3.644 1.00 98.19 97 GLU A CA 1
ATOM 791 C C . GLU A 1 97 ? -10.142 -1.112 -4.863 1.00 98.19 97 GLU A C 1
ATOM 793 O O . GLU A 1 97 ? -11.098 -1.466 -5.554 1.00 98.19 97 GLU A O 1
ATOM 798 N N . ALA A 1 98 ? -8.903 -1.557 -5.106 1.00 98.44 98 ALA A N 1
ATOM 799 C CA . ALA A 1 98 ? -8.578 -2.442 -6.229 1.00 98.44 98 ALA A CA 1
ATOM 800 C C . ALA A 1 98 ? -9.242 -3.828 -6.111 1.00 98.44 98 ALA A C 1
ATOM 802 O O . ALA A 1 98 ? -9.671 -4.402 -7.111 1.00 98.44 98 ALA A O 1
ATOM 803 N N . LEU A 1 99 ? -9.359 -4.354 -4.888 1.00 98.25 99 LEU A N 1
ATOM 804 C CA . LEU A 1 99 ? -9.921 -5.676 -4.594 1.00 98.25 99 LEU A CA 1
ATOM 805 C C . LEU A 1 99 ? -11.371 -5.616 -4.095 1.00 98.25 99 LEU A C 1
ATOM 807 O O . LEU A 1 99 ? -11.886 -6.594 -3.554 1.00 98.25 99 LEU A O 1
ATOM 811 N N . LYS A 1 100 ? -12.073 -4.504 -4.323 1.00 97.81 100 LYS A N 1
ATOM 812 C CA . LYS A 1 100 ? -13.479 -4.326 -3.940 1.00 97.81 100 LYS A CA 1
ATOM 813 C C . LYS A 1 100 ? -14.416 -5.464 -4.382 1.00 97.81 100 LYS A C 1
ATOM 815 O O . LYS A 1 100 ? -15.284 -5.824 -3.582 1.00 97.81 100 LYS A O 1
ATOM 820 N N . PRO A 1 101 ? -14.263 -6.093 -5.570 1.00 98.44 101 PRO A N 1
ATOM 821 C CA . PRO A 1 101 ? -15.079 -7.253 -5.951 1.00 98.44 101 PRO A CA 1
ATOM 822 C C . PRO A 1 101 ? -14.971 -8.455 -4.995 1.00 98.44 101 PRO A C 1
ATOM 824 O O . PRO A 1 101 ? -15.898 -9.259 -4.924 1.00 98.44 101 PRO A O 1
ATOM 827 N N . TYR A 1 102 ? -13.883 -8.553 -4.228 1.00 98.12 102 TYR A N 1
ATOM 828 C CA . TYR A 1 102 ? -13.602 -9.637 -3.282 1.00 98.12 102 TYR A CA 1
ATOM 829 C C . TYR A 1 102 ? -14.092 -9.342 -1.854 1.00 98.12 102 TYR A C 1
ATOM 831 O O . TYR A 1 102 ? -13.875 -10.139 -0.950 1.00 98.12 102 TYR A O 1
ATOM 839 N N . SER A 1 103 ? -14.779 -8.216 -1.631 1.00 97.62 103 SER A N 1
ATOM 840 C CA . SER A 1 103 ? -15.194 -7.763 -0.291 1.00 97.62 103 SER A CA 1
ATOM 841 C C . SER A 1 103 ? -16.507 -8.360 0.231 1.00 97.62 103 SER A C 1
ATOM 843 O O . SER A 1 103 ? -17.007 -7.974 1.291 1.00 97.62 103 SER A O 1
ATOM 845 N N . LYS A 1 104 ? -17.122 -9.292 -0.508 1.00 96.94 104 LYS A N 1
ATOM 846 C CA . LYS A 1 104 ? -18.424 -9.856 -0.134 1.00 96.94 104 LYS A CA 1
ATOM 847 C C . LYS A 1 104 ? -18.324 -10.590 1.208 1.00 96.94 104 LYS A C 1
ATOM 849 O O . LYS A 1 104 ? -17.626 -11.589 1.321 1.00 96.94 104 LYS A O 1
ATOM 854 N N . GLY A 1 105 ? -19.092 -10.127 2.195 1.00 95.06 105 GLY A N 1
ATOM 855 C CA . GLY A 1 105 ? -19.109 -10.686 3.551 1.00 95.06 105 GLY A CA 1
ATOM 856 C C . GLY A 1 105 ? -18.159 -9.990 4.531 1.00 95.06 105 GLY A C 1
ATOM 857 O O . GLY A 1 105 ? -18.291 -10.205 5.733 1.00 95.06 105 GLY A O 1
ATOM 858 N N . GLY A 1 106 ? -17.263 -9.124 4.048 1.00 96.50 106 GLY A N 1
ATOM 859 C CA . GLY A 1 106 ? -16.439 -8.261 4.891 1.00 96.50 106 GLY A CA 1
ATOM 860 C C . GLY A 1 106 ? -17.167 -6.982 5.332 1.00 96.50 106 GLY A C 1
ATOM 861 O O . GLY A 1 106 ? -18.179 -6.588 4.738 1.00 96.50 106 GLY A O 1
ATOM 862 N N . PRO A 1 107 ? -16.669 -6.293 6.376 1.00 97.00 107 PRO A N 1
ATOM 863 C CA . PRO A 1 107 ? -17.193 -5.004 6.794 1.00 97.00 107 PRO A CA 1
ATOM 864 C C . PRO A 1 107 ? -16.833 -3.907 5.783 1.00 97.00 107 PRO A C 1
ATOM 866 O O . PRO A 1 107 ? -15.866 -4.008 5.021 1.00 97.00 107 PRO A O 1
ATOM 869 N N . ARG A 1 108 ? -17.590 -2.804 5.819 1.00 97.25 108 ARG A N 1
ATOM 870 C CA . ARG A 1 108 ? -17.190 -1.565 5.137 1.00 97.25 108 ARG A CA 1
ATOM 871 C C . ARG A 1 108 ? -15.914 -1.027 5.779 1.00 97.25 108 ARG A C 1
ATOM 873 O O . ARG A 1 108 ? -15.815 -0.997 7.004 1.00 97.25 108 ARG A O 1
ATOM 880 N N . VAL A 1 109 ? -14.988 -0.547 4.957 1.00 97.44 109 VAL A N 1
ATOM 881 C CA . VAL A 1 109 ? -13.758 0.107 5.412 1.00 97.44 109 VAL A CA 1
ATOM 882 C C . VAL A 1 109 ? -13.782 1.596 5.096 1.00 97.44 109 VAL A C 1
ATOM 884 O O . VAL A 1 109 ? -14.319 2.017 4.074 1.00 97.44 109 VAL A O 1
ATOM 887 N N . TRP A 1 110 ? -13.199 2.383 5.996 1.00 97.62 110 TRP A N 1
ATOM 888 C CA . TRP A 1 110 ? -13.043 3.830 5.877 1.00 97.62 110 TRP A CA 1
ATOM 889 C C . TRP A 1 110 ? -11.608 4.184 6.248 1.00 97.62 110 TRP A C 1
ATOM 891 O O . TRP A 1 110 ? -11.059 3.621 7.196 1.00 97.62 110 TRP A O 1
ATOM 901 N N . PHE A 1 111 ? -11.002 5.122 5.524 1.00 96.88 111 PHE A N 1
ATOM 902 C CA . PHE A 1 111 ? -9.612 5.517 5.742 1.00 96.88 111 PHE A CA 1
ATOM 903 C C . PHE A 1 111 ? -9.537 6.999 6.075 1.00 96.88 111 PHE A C 1
ATOM 905 O O . PHE A 1 111 ? -9.766 7.837 5.212 1.00 96.88 111 PHE A O 1
ATOM 912 N N . VAL A 1 112 ? -9.165 7.315 7.316 1.00 95.62 112 VAL A N 1
ATOM 913 C CA . VAL A 1 112 ? -8.905 8.687 7.766 1.00 95.62 112 VAL A CA 1
ATOM 914 C C . VAL A 1 112 ? -7.398 8.885 7.887 1.00 95.62 112 VAL A C 1
ATOM 916 O O . VAL A 1 112 ? -6.705 8.092 8.521 1.00 95.62 112 VAL A O 1
ATOM 919 N N . SER A 1 113 ? -6.877 9.930 7.248 1.00 90.81 113 SER A N 1
ATOM 920 C CA . SER A 1 113 ? -5.431 10.190 7.157 1.00 90.81 113 SER A CA 1
ATOM 921 C C . SER A 1 113 ? -5.076 11.661 7.344 1.00 90.81 113 SER A C 1
ATOM 923 O O . SER A 1 113 ? -4.176 11.983 8.113 1.00 90.81 113 SER A O 1
ATOM 925 N N . ASN A 1 114 ? -5.782 12.546 6.640 1.00 89.00 114 ASN A N 1
ATOM 926 C CA . ASN A 1 114 ? -5.583 13.990 6.737 1.00 89.00 114 ASN A CA 1
ATOM 927 C C . ASN A 1 114 ? -5.843 14.509 8.167 1.00 89.00 114 ASN A C 1
ATOM 929 O O . ASN A 1 114 ? -6.754 14.034 8.842 1.00 89.00 114 ASN A O 1
ATOM 933 N N . ILE A 1 115 ? -5.050 15.489 8.602 1.00 90.25 115 ILE A N 1
ATOM 934 C CA . ILE A 1 115 ? -5.211 16.183 9.888 1.00 90.25 115 ILE A CA 1
ATOM 935 C C . ILE A 1 115 ? -6.300 17.258 9.850 1.00 90.25 115 ILE A C 1
ATOM 937 O O . ILE A 1 115 ? -6.776 17.688 10.897 1.00 90.25 115 ILE A O 1
ATOM 941 N N . ASP A 1 116 ? -6.720 17.681 8.654 1.00 90.62 116 ASP A N 1
ATOM 942 C CA . ASP A 1 116 ? -7.925 18.493 8.490 1.00 90.62 116 ASP A CA 1
ATOM 943 C C . ASP A 1 116 ? -9.132 17.760 9.100 1.00 90.62 116 ASP A C 1
ATOM 945 O O . ASP A 1 116 ? -9.547 16.697 8.622 1.00 90.62 116 ASP A O 1
ATOM 949 N N . GLY A 1 117 ? -9.713 18.360 10.145 1.00 91.31 117 GLY A N 1
ATOM 950 C CA . GLY A 1 117 ? -10.835 17.805 10.901 1.00 91.31 117 GLY A CA 1
ATOM 951 C C . GLY A 1 117 ? -12.070 17.502 10.049 1.00 91.31 117 GLY A C 1
ATOM 952 O O . GLY A 1 117 ? -12.902 16.681 10.440 1.00 91.31 117 GLY A O 1
ATOM 953 N N . THR A 1 118 ? -12.176 18.083 8.851 1.00 95.62 118 THR A N 1
ATOM 954 C CA . THR A 1 118 ? -13.212 17.744 7.870 1.00 95.62 118 THR A CA 1
ATOM 955 C C . THR A 1 118 ? -13.224 16.250 7.552 1.00 95.62 118 THR A C 1
ATOM 957 O O . THR A 1 118 ? -14.296 15.662 7.402 1.00 95.62 118 THR A O 1
ATOM 960 N N . HIS A 1 119 ? -12.048 15.624 7.458 1.00 93.94 119 HIS A N 1
ATOM 961 C CA . HIS A 1 119 ? -11.923 14.230 7.047 1.00 93.94 119 HIS A CA 1
ATOM 962 C C . HIS A 1 119 ? -12.539 13.275 8.075 1.00 93.94 119 HIS A C 1
ATOM 964 O O . HIS A 1 119 ? -13.411 12.474 7.728 1.00 93.94 119 HIS A O 1
ATOM 970 N N . ILE A 1 120 ? -12.142 13.396 9.346 1.00 96.38 120 ILE A N 1
ATOM 971 C CA . ILE A 1 120 ? -12.698 12.573 10.425 1.00 96.38 120 ILE A CA 1
ATOM 972 C C . ILE A 1 120 ? -14.174 12.909 10.666 1.00 96.38 120 ILE A C 1
ATOM 974 O O . ILE A 1 120 ? -14.995 12.000 1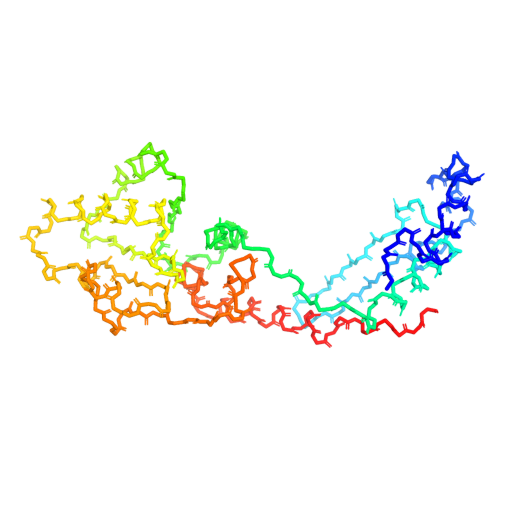0.728 1.00 96.38 120 ILE A O 1
ATOM 978 N N . THR A 1 121 ? -14.549 14.192 10.678 1.00 96.56 121 THR A N 1
ATOM 979 C CA . THR A 1 121 ? -15.930 14.621 10.962 1.00 96.56 121 THR A CA 1
ATOM 980 C C . THR A 1 121 ? -16.922 14.083 9.929 1.00 96.56 121 THR A C 1
ATOM 982 O O . THR A 1 121 ? -17.945 13.504 10.292 1.00 96.56 121 THR A O 1
ATOM 985 N N . LYS A 1 122 ? -16.615 14.206 8.629 1.00 96.81 122 LYS A N 1
ATOM 986 C CA . LYS A 1 122 ? -17.476 13.672 7.558 1.00 96.81 122 LYS A CA 1
ATOM 987 C C . LYS A 1 122 ? -17.545 12.147 7.554 1.00 96.81 122 LYS A C 1
ATOM 989 O O . LYS A 1 122 ? -18.547 11.586 7.113 1.00 96.81 122 LYS A O 1
ATOM 994 N N . THR A 1 123 ? -16.486 11.485 8.012 1.00 97.12 123 THR A N 1
ATOM 995 C CA . THR A 1 123 ? -16.458 10.026 8.134 1.00 97.12 123 THR A CA 1
ATOM 996 C C . THR A 1 123 ? -17.354 9.583 9.286 1.00 97.12 123 THR A C 1
ATOM 998 O O . THR A 1 123 ? -18.285 8.818 9.063 1.00 97.12 123 THR A O 1
ATOM 1001 N N . LEU A 1 124 ? -17.149 10.126 10.491 1.00 96.75 124 LEU A N 1
ATOM 1002 C CA . LEU A 1 124 ? -17.926 9.786 11.688 1.00 96.75 124 LEU A CA 1
ATOM 1003 C C . LEU A 1 124 ? -19.427 10.062 11.523 1.00 96.75 124 LEU A C 1
ATOM 1005 O O . LEU A 1 124 ? -20.242 9.288 12.013 1.00 96.75 124 LEU A O 1
ATOM 1009 N N . ALA A 1 125 ? -19.804 11.096 10.763 1.00 97.25 125 ALA A N 1
ATOM 1010 C CA . ALA A 1 125 ? -21.202 11.396 10.441 1.00 97.25 125 ALA A CA 1
ATOM 1011 C C . ALA A 1 125 ? -21.943 10.261 9.695 1.00 97.25 125 ALA A C 1
ATOM 1013 O O . ALA A 1 125 ? -23.170 10.274 9.632 1.00 97.25 125 ALA A O 1
ATOM 1014 N N . GLN A 1 126 ? -21.222 9.292 9.121 1.00 97.31 126 GLN A N 1
ATOM 1015 C CA . GLN A 1 126 ? -21.778 8.144 8.390 1.00 97.31 126 GLN A CA 1
ATOM 1016 C C . GLN A 1 126 ? -21.730 6.836 9.197 1.00 97.31 126 GLN A C 1
ATOM 1018 O O . GLN A 1 126 ? -22.094 5.776 8.680 1.00 97.31 126 GLN A O 1
ATOM 1023 N N . LEU A 1 127 ? -21.248 6.884 10.442 1.00 96.69 127 LEU A N 1
ATOM 1024 C CA . LEU A 1 127 ? -20.951 5.710 11.256 1.00 96.69 127 LEU A CA 1
ATOM 1025 C C . LEU A 1 127 ? -21.877 5.602 12.469 1.00 96.69 127 LEU A C 1
ATOM 1027 O O . LEU A 1 127 ? -22.419 6.587 12.960 1.00 96.69 127 LEU A O 1
ATOM 1031 N N . ASN A 1 128 ? -22.031 4.375 12.967 1.00 96.44 128 ASN A N 1
ATOM 1032 C CA . ASN A 1 128 ? -22.717 4.084 14.223 1.00 96.44 128 ASN A CA 1
ATOM 1033 C C . ASN A 1 128 ? -21.689 3.550 15.231 1.00 96.44 128 ASN A C 1
ATOM 1035 O O . ASN A 1 128 ? -21.007 2.559 14.948 1.00 96.44 128 ASN A O 1
ATOM 1039 N N . ALA A 1 129 ? -21.593 4.196 16.397 1.00 95.81 129 ALA A N 1
ATOM 1040 C CA . ALA A 1 129 ? -20.630 3.868 17.446 1.00 95.81 129 ALA A CA 1
ATOM 1041 C C . ALA A 1 129 ? -20.715 2.402 17.913 1.00 95.81 129 ALA A C 1
ATOM 1043 O O . ALA A 1 129 ? -19.683 1.796 18.179 1.00 95.81 129 ALA A O 1
ATOM 1044 N N . GLU A 1 130 ? -21.907 1.793 17.920 1.00 95.06 130 GLU A N 1
ATOM 1045 C CA . GLU A 1 130 ? -22.118 0.399 18.347 1.00 95.06 130 GLU A CA 1
ATOM 1046 C C . GLU A 1 130 ? -21.557 -0.638 17.363 1.00 95.06 130 GLU A C 1
ATOM 1048 O O . GLU A 1 130 ? -21.345 -1.791 17.725 1.00 95.06 130 GLU A O 1
ATOM 1053 N N . THR A 1 131 ? -21.315 -0.248 16.109 1.00 96.38 131 THR A N 1
ATOM 1054 C CA . THR A 1 131 ? -20.939 -1.178 15.023 1.00 96.38 131 THR A CA 1
ATOM 1055 C C . THR A 1 131 ? -19.635 -0.797 14.328 1.00 96.38 131 THR A C 1
ATOM 1057 O O . THR A 1 131 ? -19.286 -1.371 13.297 1.00 96.38 131 THR A O 1
ATOM 1060 N N . THR A 1 132 ? -18.903 0.172 14.881 1.00 98.06 132 THR A N 1
ATOM 1061 C CA . THR A 1 132 ? -17.659 0.680 14.297 1.00 98.06 132 THR A CA 1
ATOM 1062 C C . THR A 1 132 ? -16.457 0.194 15.093 1.00 98.06 132 THR A C 1
ATOM 1064 O O . THR A 1 132 ? -16.390 0.402 16.301 1.00 98.06 132 THR A O 1
ATOM 1067 N N . LEU A 1 133 ? -15.491 -0.408 14.400 1.00 98.00 133 LEU A N 1
ATOM 1068 C CA . LEU A 1 133 ? -14.167 -0.729 14.927 1.00 98.00 133 LEU A CA 1
ATOM 1069 C C . LEU A 1 133 ? -13.146 0.266 14.361 1.00 98.00 133 LEU A C 1
ATOM 1071 O O . LEU A 1 133 ? -13.053 0.434 13.145 1.00 98.00 133 LEU A O 1
ATOM 1075 N N . PHE A 1 134 ? -12.362 0.896 15.229 1.00 98.31 134 PHE A N 1
ATOM 1076 C CA . PHE A 1 134 ? -11.274 1.799 14.872 1.00 98.31 134 PHE A CA 1
ATOM 1077 C C . PHE A 1 134 ? -9.930 1.074 14.937 1.00 98.31 134 PHE A C 1
ATOM 1079 O O . PHE A 1 134 ? -9.578 0.464 15.946 1.00 98.31 134 PHE A O 1
ATOM 1086 N N . ILE A 1 135 ? -9.150 1.183 13.863 1.00 97.88 135 ILE A N 1
ATOM 1087 C CA . ILE A 1 135 ? -7.805 0.613 13.765 1.00 97.88 135 ILE A CA 1
ATOM 1088 C C . ILE A 1 135 ? -6.802 1.766 13.749 1.00 97.88 135 ILE A C 1
ATOM 1090 O O . ILE A 1 135 ? -6.728 2.519 12.776 1.00 97.88 135 ILE A O 1
ATOM 1094 N N . ILE A 1 136 ? -6.027 1.923 14.823 1.00 97.38 136 ILE A N 1
ATOM 1095 C CA . ILE A 1 136 ? -5.054 3.012 14.950 1.00 97.38 136 ILE A CA 1
ATOM 1096 C C . ILE A 1 136 ? -3.691 2.544 14.437 1.00 97.38 136 ILE A C 1
ATOM 1098 O O . ILE A 1 136 ? -2.952 1.839 15.124 1.00 97.38 136 ILE A O 1
ATOM 1102 N N . ALA A 1 137 ? -3.356 2.943 13.211 1.00 94.94 137 ALA A N 1
ATOM 1103 C CA . ALA A 1 137 ? -2.129 2.544 12.530 1.00 94.94 137 ALA A CA 1
ATOM 1104 C C . ALA A 1 137 ? -1.004 3.579 12.712 1.00 94.94 137 ALA A C 1
ATOM 1106 O O . ALA A 1 137 ? -0.911 4.554 11.964 1.00 94.94 137 ALA A O 1
ATOM 1107 N N . SER A 1 138 ? -0.122 3.370 13.693 1.00 93.31 138 SER A N 1
ATOM 1108 C CA . SER A 1 138 ? 1.054 4.222 13.911 1.00 93.31 138 SER A CA 1
ATOM 1109 C C . SER A 1 138 ? 2.166 3.442 14.599 1.00 93.31 138 SER A C 1
ATOM 1111 O O . SER A 1 138 ? 2.029 3.046 15.751 1.00 93.31 138 SER A O 1
ATOM 1113 N N . LYS A 1 139 ? 3.307 3.299 13.914 1.00 90.56 139 LYS A N 1
ATOM 1114 C CA . LYS A 1 139 ? 4.487 2.589 14.429 1.00 90.56 139 LYS A CA 1
ATOM 1115 C C . LYS A 1 139 ? 4.932 3.098 15.799 1.00 90.56 139 LYS A C 1
ATOM 1117 O O . LYS A 1 139 ? 5.095 2.324 16.732 1.00 90.56 139 LYS A O 1
ATOM 1122 N N . THR A 1 140 ? 5.126 4.412 15.904 1.00 91.50 140 THR A N 1
ATOM 1123 C CA . THR A 1 140 ? 5.587 5.057 17.137 1.00 91.50 140 THR A CA 1
ATOM 1124 C C . THR A 1 140 ? 4.447 5.338 18.105 1.00 91.50 140 THR A C 1
ATOM 1126 O O . THR A 1 140 ? 4.712 5.621 19.271 1.00 91.50 140 THR A O 1
ATOM 1129 N N . PHE A 1 141 ? 3.199 5.302 17.627 1.00 94.50 141 PHE A N 1
ATOM 1130 C CA . PHE A 1 141 ? 2.006 5.739 18.349 1.00 94.50 141 PHE A CA 1
ATOM 1131 C C . PHE A 1 141 ? 2.093 7.184 18.875 1.00 94.50 141 PHE A C 1
ATOM 1133 O O . PHE A 1 141 ? 1.509 7.545 19.893 1.00 94.50 141 PHE A O 1
ATOM 1140 N N . THR A 1 142 ? 2.863 8.020 18.177 1.00 93.88 142 THR A N 1
ATOM 1141 C CA . THR A 1 142 ? 3.084 9.438 18.510 1.00 93.88 142 THR A CA 1
ATOM 1142 C C . THR A 1 142 ? 2.920 10.363 17.308 1.00 93.88 142 THR A C 1
ATOM 1144 O O . THR A 1 142 ? 3.097 11.570 17.442 1.00 93.88 142 THR A O 1
ATOM 1147 N N . THR A 1 143 ? 2.601 9.818 16.128 1.00 92.19 143 THR A N 1
ATOM 1148 C CA . THR A 1 143 ? 2.347 10.607 14.917 1.00 92.19 143 THR A CA 1
ATOM 1149 C C . THR A 1 143 ? 1.222 11.599 15.180 1.00 92.19 143 THR A C 1
ATOM 1151 O O . THR A 1 143 ? 0.106 11.173 15.472 1.00 92.19 143 THR A O 1
ATOM 1154 N N . GLN A 1 144 ? 1.514 12.896 15.080 1.00 91.62 144 GLN A N 1
ATOM 1155 C CA . GLN A 1 144 ? 0.590 13.953 15.485 1.00 91.62 144 GLN A CA 1
ATOM 1156 C C . GLN A 1 144 ? -0.755 13.817 14.773 1.00 91.62 144 GLN A C 1
ATOM 1158 O O . GLN A 1 144 ? -1.793 13.771 15.424 1.00 91.62 144 GLN A O 1
ATOM 1163 N N . GLU A 1 145 ? -0.735 13.656 13.453 1.00 91.31 145 GLU A N 1
ATOM 1164 C CA . GLU A 1 145 ? -1.942 13.584 12.640 1.00 91.31 145 GLU A CA 1
ATOM 1165 C C . GLU A 1 145 ? -2.800 12.366 12.999 1.00 91.31 145 GLU A C 1
ATOM 1167 O O . GLU A 1 145 ? -4.019 12.465 13.144 1.00 91.31 145 GLU A O 1
ATOM 1172 N N . THR A 1 146 ? -2.161 11.209 13.191 1.00 94.19 146 THR A N 1
ATOM 1173 C CA . THR A 1 146 ? -2.844 9.961 13.548 1.00 94.19 146 THR A CA 1
ATOM 1174 C C . THR A 1 146 ? -3.414 10.011 14.959 1.00 94.19 146 THR A C 1
ATOM 1176 O O . THR A 1 146 ? -4.561 9.628 15.157 1.00 94.19 146 THR A O 1
ATOM 1179 N N . ILE A 1 147 ? -2.637 10.478 15.939 1.00 95.56 147 ILE A N 1
ATOM 1180 C CA . ILE A 1 147 ? -3.061 10.495 17.342 1.00 95.56 147 ILE A CA 1
ATOM 1181 C C . ILE A 1 147 ? -4.130 11.562 17.583 1.00 95.56 147 ILE A C 1
ATOM 1183 O O . ILE A 1 147 ? -5.075 11.297 18.320 1.00 95.56 147 ILE A O 1
ATOM 1187 N N . THR A 1 148 ? -4.056 12.718 16.919 1.00 95.94 148 THR A N 1
ATOM 1188 C CA . THR A 1 148 ? -5.139 13.711 16.959 1.00 95.94 148 THR A CA 1
ATOM 1189 C C . THR A 1 148 ? -6.438 13.125 16.407 1.00 95.94 148 THR A C 1
ATOM 1191 O O . THR A 1 148 ? -7.449 13.155 17.104 1.00 95.94 148 THR A O 1
ATOM 1194 N N . ASN A 1 149 ? -6.413 12.500 15.224 1.00 96.88 149 ASN A N 1
ATOM 1195 C CA . ASN A 1 149 ? -7.599 11.839 14.666 1.00 96.88 149 ASN A CA 1
ATOM 1196 C C . ASN A 1 149 ? -8.118 10.698 15.561 1.00 96.88 149 ASN A C 1
ATOM 1198 O O . ASN A 1 149 ? -9.327 10.553 15.739 1.00 96.88 149 ASN A O 1
ATOM 1202 N N . ALA A 1 150 ? -7.219 9.902 16.149 1.00 97.38 150 ALA A N 1
ATOM 1203 C CA . ALA A 1 150 ? -7.576 8.815 17.057 1.00 97.38 150 ALA A CA 1
ATOM 1204 C C . ALA A 1 150 ? -8.265 9.332 18.328 1.00 97.38 150 ALA A C 1
ATOM 1206 O O . ALA A 1 150 ? -9.264 8.758 18.758 1.00 97.38 150 ALA A O 1
ATOM 1207 N N . ASN A 1 151 ? -7.769 10.431 18.905 1.00 97.19 151 ASN A N 1
ATOM 1208 C CA . ASN A 1 151 ? -8.401 11.075 20.054 1.00 97.19 151 ASN A CA 1
ATOM 1209 C C . ASN A 1 151 ? -9.783 11.627 19.693 1.00 97.19 151 ASN A C 1
ATOM 1211 O O . ASN A 1 151 ? -10.729 11.349 20.422 1.00 97.19 151 ASN A O 1
ATOM 1215 N N . SER A 1 152 ? -9.941 12.290 18.541 1.00 97.88 152 SER A N 1
ATOM 1216 C CA . SER A 1 152 ? -11.258 12.757 18.078 1.00 97.88 152 SER A CA 1
ATOM 1217 C C . SER A 1 152 ? -12.253 11.605 17.882 1.00 97.88 152 SER A C 1
ATOM 1219 O O . SER A 1 152 ? -13.409 11.710 18.282 1.00 97.88 152 SER A O 1
ATOM 1221 N N . ALA A 1 153 ? -11.811 10.474 17.320 1.00 97.94 153 ALA A N 1
ATOM 1222 C CA . ALA A 1 153 ? -12.644 9.277 17.189 1.00 97.94 153 ALA A CA 1
ATOM 1223 C C . ALA A 1 153 ? -13.023 8.672 18.551 1.00 97.94 153 ALA A C 1
ATOM 1225 O O . ALA A 1 153 ? -14.162 8.250 18.748 1.00 97.94 153 ALA A O 1
ATOM 1226 N N . LYS A 1 154 ? -12.082 8.639 19.503 1.00 97.62 154 LYS A N 1
ATOM 1227 C CA . LYS A 1 154 ? -12.312 8.145 20.867 1.00 97.62 154 LYS A CA 1
ATOM 1228 C C . LYS A 1 154 ? -13.279 9.034 21.644 1.00 97.62 154 LYS A C 1
ATOM 1230 O O . LYS A 1 154 ? -14.148 8.506 22.331 1.00 97.62 154 LYS A O 1
ATOM 1235 N N . GLU A 1 155 ? -13.140 10.351 21.542 1.00 97.56 155 GLU A N 1
ATOM 1236 C CA . GLU A 1 155 ? -14.059 11.321 22.146 1.00 97.56 155 GLU A CA 1
ATOM 1237 C C . GLU A 1 155 ? -15.474 11.120 21.603 1.00 97.56 155 GLU A C 1
ATOM 1239 O O . GLU A 1 155 ? -16.382 10.831 22.382 1.00 97.56 155 GLU A O 1
ATOM 1244 N N . TRP A 1 156 ? -15.631 11.120 20.275 1.00 98.12 156 TRP A N 1
ATOM 1245 C CA . TRP A 1 156 ? -16.907 10.832 19.617 1.00 98.12 156 TRP A CA 1
ATOM 1246 C C . TRP A 1 156 ? -17.506 9.491 20.063 1.00 98.12 156 TRP A C 1
ATOM 1248 O O . TRP A 1 156 ? -18.694 9.402 20.365 1.00 98.12 156 TRP A O 1
ATOM 1258 N N . PHE A 1 157 ? -16.697 8.433 20.155 1.00 97.56 157 PHE A N 1
ATOM 1259 C CA . PHE A 1 157 ? -17.171 7.124 20.603 1.00 97.56 157 PHE A CA 1
ATOM 1260 C C . PHE A 1 157 ? -17.669 7.160 22.056 1.00 97.56 157 PHE A C 1
ATOM 1262 O O . PHE A 1 157 ? -18.734 6.623 22.362 1.00 97.56 157 PHE A O 1
ATOM 1269 N N . LEU A 1 158 ? -16.930 7.815 22.957 1.00 97.38 158 LEU A N 1
ATOM 1270 C CA . LEU A 1 158 ? -17.269 7.892 24.380 1.00 97.38 158 LEU A CA 1
ATOM 1271 C C . LEU A 1 158 ? -18.501 8.756 24.667 1.00 97.38 158 LEU A C 1
ATOM 1273 O O . LEU A 1 158 ? -19.206 8.472 25.635 1.00 97.38 158 LEU A O 1
ATOM 1277 N N . GLU A 1 159 ? -18.801 9.751 23.829 1.00 97.31 159 GLU A N 1
ATOM 1278 C CA . GLU A 1 159 ? -20.059 10.510 23.904 1.00 97.31 159 GLU A CA 1
ATOM 1279 C C . GLU A 1 159 ? -21.290 9.601 23.752 1.00 97.31 159 GLU A C 1
ATOM 1281 O O . GLU A 1 159 ? -22.316 9.821 24.404 1.00 97.31 159 GLU A O 1
ATOM 1286 N N . HIS A 1 160 ? -21.166 8.543 22.944 1.00 95.31 160 HIS A N 1
ATOM 1287 C CA . HIS A 1 160 ? -22.228 7.571 22.694 1.00 95.31 160 HIS A CA 1
ATOM 1288 C C . HIS A 1 160 ? -22.190 6.414 23.698 1.00 95.31 160 HIS A C 1
ATOM 1290 O O . HIS A 1 160 ? -23.195 6.128 24.347 1.00 95.31 160 HIS A O 1
ATOM 1296 N N . ALA A 1 161 ? -21.029 5.770 23.858 1.00 94.75 161 ALA A N 1
ATOM 1297 C CA . ALA A 1 161 ? -20.874 4.575 24.685 1.00 94.75 161 ALA A CA 1
ATOM 1298 C C . ALA A 1 161 ? -20.979 4.863 26.191 1.00 94.75 161 ALA A C 1
ATOM 1300 O O . ALA A 1 161 ? -21.402 3.996 26.951 1.00 94.75 161 ALA A O 1
ATOM 1301 N N . LYS A 1 162 ? -20.576 6.067 26.632 1.00 93.81 162 LYS A N 1
ATOM 1302 C CA . LYS A 1 162 ? -20.568 6.516 28.040 1.00 93.81 162 LYS A CA 1
ATOM 1303 C C . LYS A 1 162 ? -19.833 5.584 29.017 1.00 93.81 162 LYS A C 1
ATOM 1305 O O . LYS A 1 162 ? -19.986 5.715 30.228 1.00 93.81 162 LYS A O 1
ATOM 1310 N N . ASP A 1 163 ? -18.993 4.692 28.499 1.00 93.06 163 ASP A N 1
ATOM 1311 C CA . ASP A 1 163 ? -18.180 3.752 29.261 1.00 93.06 163 ASP A CA 1
ATOM 1312 C C . ASP A 1 163 ? -16.758 3.713 2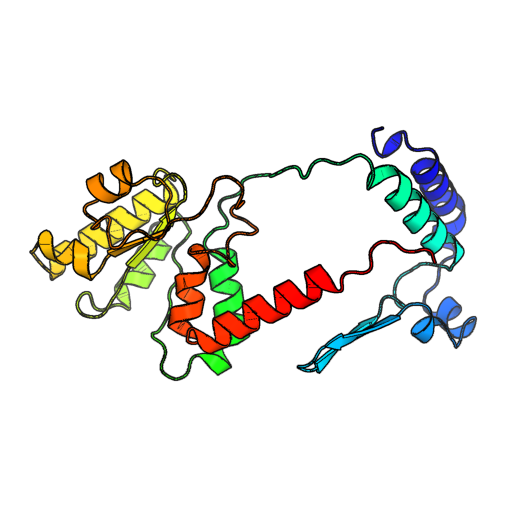8.694 1.00 93.06 163 ASP A C 1
ATOM 1314 O O . ASP A 1 163 ? -16.529 3.371 27.533 1.00 93.06 163 ASP A O 1
ATOM 1318 N N . LYS A 1 164 ? -15.777 4.043 29.540 1.00 91.31 164 LYS A N 1
ATOM 1319 C CA . LYS A 1 164 ? -14.360 4.005 29.163 1.00 91.31 164 LYS A CA 1
ATOM 1320 C C . LYS A 1 164 ? -13.869 2.584 28.893 1.00 91.31 164 LYS A C 1
ATOM 1322 O O . LYS A 1 164 ? -12.982 2.422 28.060 1.00 91.31 164 LYS A O 1
ATOM 1327 N N . ALA A 1 165 ? -14.435 1.569 29.548 1.00 91.81 165 ALA A N 1
ATOM 1328 C CA . ALA A 1 165 ? -14.049 0.179 29.322 1.00 91.81 165 ALA A CA 1
ATOM 1329 C C . ALA A 1 165 ? -14.462 -0.317 27.924 1.00 91.81 165 ALA A C 1
ATOM 1331 O O . ALA A 1 165 ? -13.833 -1.225 27.381 1.00 91.81 165 ALA A O 1
ATOM 1332 N N . ALA A 1 166 ? -15.458 0.317 27.294 1.00 93.19 166 ALA A N 1
ATOM 1333 C CA . ALA A 1 166 ? -15.895 -0.025 25.944 1.00 93.19 166 ALA A CA 1
ATOM 1334 C C . ALA A 1 166 ? -14.845 0.297 24.862 1.00 93.19 166 ALA A C 1
ATOM 1336 O O . ALA A 1 166 ? -14.881 -0.306 23.791 1.00 93.19 166 ALA A O 1
ATOM 1337 N N . VAL A 1 167 ? -13.868 1.176 25.141 1.00 92.69 167 VAL A N 1
ATOM 1338 C CA . VAL A 1 167 ? -12.768 1.497 24.208 1.00 92.69 167 VAL A CA 1
ATOM 1339 C C . VAL A 1 167 ? -12.016 0.234 23.792 1.00 92.69 167 VAL A C 1
ATOM 1341 O O . VAL A 1 167 ? -11.752 0.050 22.608 1.00 92.69 167 VAL A O 1
ATOM 1344 N N . ALA A 1 168 ? -11.761 -0.684 24.729 1.00 91.69 168 ALA A N 1
ATOM 1345 C CA . ALA A 1 168 ? -11.046 -1.929 24.453 1.00 91.69 168 ALA A CA 1
ATOM 1346 C C . ALA A 1 168 ? -11.760 -2.841 23.436 1.00 91.69 168 ALA A C 1
ATOM 1348 O O . ALA A 1 168 ? -11.114 -3.684 22.825 1.00 91.69 168 ALA A O 1
ATOM 1349 N N . LYS A 1 169 ? -13.074 -2.674 23.226 1.00 92.75 169 LYS A N 1
ATOM 1350 C CA . LYS A 1 169 ? -13.867 -3.464 22.265 1.00 92.75 169 LYS A CA 1
ATOM 1351 C C . LYS A 1 169 ? -13.959 -2.822 20.879 1.00 92.75 169 LYS A C 1
ATOM 1353 O O . LYS A 1 169 ? -14.286 -3.509 19.918 1.00 92.75 169 LYS A O 1
ATOM 1358 N N . HIS A 1 170 ? -13.699 -1.518 20.784 1.00 96.00 170 HIS A N 1
ATOM 1359 C CA . HIS A 1 170 ? -13.900 -0.723 19.568 1.00 96.00 170 HIS A CA 1
ATOM 1360 C C . HIS A 1 170 ? -12.615 -0.097 19.024 1.00 96.00 170 HIS A C 1
ATOM 1362 O O . HIS A 1 170 ? -12.655 0.515 17.961 1.00 96.00 170 HIS A O 1
ATOM 1368 N N . PHE A 1 171 ? -11.482 -0.250 19.709 1.00 97.50 171 PHE A N 1
ATOM 1369 C CA . PHE A 1 171 ? -10.194 0.274 19.273 1.00 97.50 171 PHE A CA 1
ATOM 1370 C C . PHE A 1 171 ? -9.126 -0.815 19.340 1.00 97.50 171 PHE A C 1
ATOM 1372 O O . PHE A 1 171 ? -8.930 -1.446 20.377 1.00 97.50 171 PHE A O 1
ATOM 1379 N N . VAL A 1 172 ? -8.405 -0.984 18.236 1.00 97.50 172 VAL A N 1
ATOM 1380 C CA . VAL A 1 172 ? -7.207 -1.827 18.138 1.00 97.50 172 VAL A CA 1
ATOM 1381 C C . VAL A 1 172 ? -6.037 -0.990 17.629 1.00 97.50 172 VAL A C 1
ATOM 1383 O O . VAL A 1 172 ? -6.235 0.046 16.984 1.00 97.50 172 VAL A O 1
ATOM 1386 N N . ALA A 1 173 ? -4.808 -1.419 17.905 1.00 97.12 173 ALA A N 1
ATOM 1387 C CA . ALA A 1 173 ? -3.604 -0.689 17.513 1.00 97.12 173 ALA A CA 1
ATOM 1388 C C . ALA A 1 173 ? -2.709 -1.524 16.601 1.00 97.12 173 ALA A C 1
ATOM 1390 O O . ALA A 1 173 ? -2.470 -2.697 16.860 1.00 97.12 173 ALA A O 1
ATOM 1391 N N . LEU A 1 174 ? -2.149 -0.894 15.570 1.00 96.06 174 LEU A N 1
ATOM 1392 C CA . LEU A 1 174 ? -1.056 -1.450 14.772 1.00 96.06 174 LEU A CA 1
ATOM 1393 C C . LEU A 1 174 ? 0.185 -0.620 15.096 1.00 96.06 174 LEU A C 1
ATOM 1395 O O . LEU A 1 174 ? 0.319 0.517 14.628 1.00 96.06 174 LEU A O 1
ATOM 1399 N N . SER A 1 175 ? 1.046 -1.141 15.968 1.00 94.00 175 SER A N 1
ATOM 1400 C CA . SER A 1 175 ? 2.085 -0.349 16.633 1.00 94.00 175 SER A CA 1
ATOM 1401 C C . SER A 1 175 ? 3.208 -1.226 17.173 1.00 94.00 175 SER A C 1
ATOM 1403 O O . SER A 1 175 ? 3.044 -2.429 17.328 1.00 94.00 175 SER A O 1
ATOM 1405 N N . THR A 1 176 ? 4.339 -0.604 17.498 1.00 90.81 176 THR A N 1
ATOM 1406 C CA . THR A 1 176 ? 5.439 -1.231 18.250 1.00 90.81 176 THR A CA 1
ATOM 1407 C C . THR A 1 176 ? 5.598 -0.618 19.643 1.00 90.81 176 THR A C 1
ATOM 1409 O O . THR A 1 176 ? 6.592 -0.859 20.322 1.00 90.81 176 THR A O 1
ATOM 1412 N N . ASN A 1 177 ? 4.671 0.255 20.052 1.00 94.12 177 ASN A N 1
ATOM 1413 C CA . ASN A 1 177 ? 4.766 1.056 21.270 1.00 94.12 177 ASN A CA 1
ATOM 1414 C C . ASN A 1 177 ? 3.649 0.704 22.262 1.00 94.12 177 ASN A C 1
ATOM 1416 O O . ASN A 1 177 ? 2.706 1.475 22.457 1.00 94.12 177 ASN A O 1
ATOM 1420 N N . GLY A 1 178 ? 3.786 -0.460 22.903 1.00 95.50 178 GLY A N 1
ATOM 1421 C CA . GLY A 1 178 ? 2.853 -0.959 23.920 1.00 95.50 178 GLY A CA 1
ATOM 1422 C C . GLY A 1 178 ? 2.511 0.056 25.021 1.00 95.50 178 GLY A C 1
ATOM 1423 O O . GLY A 1 178 ? 1.325 0.254 25.285 1.00 95.50 178 GLY A O 1
ATOM 1424 N N . PRO A 1 179 ? 3.489 0.770 25.621 1.00 96.88 179 PRO A N 1
ATOM 1425 C CA . PRO A 1 179 ? 3.200 1.798 26.619 1.00 96.88 179 PRO A CA 1
ATOM 1426 C C . PRO A 1 179 ? 2.238 2.883 26.118 1.00 96.88 179 PRO A C 1
ATOM 1428 O O . PRO A 1 179 ? 1.248 3.169 26.782 1.00 96.88 179 PRO A O 1
ATOM 1431 N N . LYS A 1 180 ? 2.458 3.440 24.918 1.00 96.69 180 LYS A N 1
ATOM 1432 C CA . LYS A 1 180 ? 1.579 4.485 24.363 1.00 96.69 180 LYS A CA 1
ATOM 1433 C C . LYS A 1 180 ? 0.201 3.967 23.952 1.00 96.69 180 LYS A C 1
ATOM 1435 O O . LYS A 1 180 ? -0.780 4.694 24.090 1.00 96.69 180 LYS A O 1
ATOM 1440 N N . VAL A 1 181 ? 0.120 2.728 23.473 1.00 96.19 181 VAL A N 1
ATOM 1441 C CA . VAL A 1 181 ? -1.156 2.060 23.169 1.00 96.19 181 VAL A CA 1
ATOM 1442 C C . VAL A 1 181 ? -1.980 1.876 24.446 1.00 96.19 181 VAL A C 1
ATOM 1444 O O . VAL A 1 181 ? -3.160 2.233 24.480 1.00 96.19 181 VAL A O 1
ATOM 1447 N N . LYS A 1 182 ? -1.334 1.417 25.524 1.00 95.69 182 LYS A N 1
ATOM 1448 C CA . LYS A 1 182 ? -1.957 1.274 26.841 1.00 95.69 182 LYS A CA 1
ATOM 1449 C C . LYS A 1 182 ? -2.385 2.621 27.426 1.00 95.69 182 LYS A C 1
ATOM 1451 O O . LYS A 1 182 ? -3.505 2.727 27.917 1.00 95.69 182 LYS A O 1
ATOM 1456 N N . ASP A 1 183 ? -1.547 3.654 27.326 1.00 95.44 183 ASP A N 1
ATOM 1457 C CA . ASP A 1 183 ? -1.877 5.019 27.770 1.00 95.44 183 ASP A CA 1
ATOM 1458 C C . ASP A 1 183 ? -3.101 5.583 27.028 1.00 95.44 183 ASP A C 1
ATOM 1460 O O . ASP A 1 183 ? -3.932 6.283 27.610 1.00 95.44 183 ASP A O 1
ATOM 1464 N N . PHE A 1 184 ? -3.250 5.252 25.741 1.00 94.94 184 PHE A N 1
ATOM 1465 C CA . PHE A 1 184 ? -4.436 5.601 24.962 1.00 94.94 184 PHE A CA 1
ATOM 1466 C C . PHE A 1 184 ? -5.689 4.834 25.422 1.00 94.94 184 PHE A C 1
ATOM 1468 O O . PHE A 1 184 ? -6.804 5.292 25.178 1.00 94.94 184 PHE A O 1
ATOM 1475 N N . GLY A 1 185 ? -5.548 3.722 26.145 1.00 94.06 185 GLY A N 1
ATOM 1476 C CA . GLY A 1 185 ? -6.653 2.918 26.674 1.00 94.06 185 GLY A CA 1
ATOM 1477 C C . GLY A 1 185 ? -7.076 1.756 25.775 1.00 94.06 185 GLY A C 1
ATOM 1478 O O . GLY A 1 185 ? -8.174 1.233 25.951 1.00 94.06 185 GLY A O 1
ATOM 1479 N N . ILE A 1 186 ? -6.231 1.371 24.815 1.00 95.69 186 ILE A N 1
ATOM 1480 C CA . ILE A 1 186 ? -6.385 0.126 24.054 1.00 95.69 186 ILE A CA 1
ATOM 1481 C C . ILE A 1 186 ? -5.758 -1.014 24.864 1.00 95.69 186 ILE A C 1
ATOM 1483 O O . ILE A 1 186 ? -4.687 -0.847 25.453 1.00 95.69 186 ILE A O 1
ATOM 1487 N N . ASP A 1 187 ? -6.432 -2.164 24.896 1.00 93.75 187 ASP A N 1
ATOM 1488 C CA . ASP A 1 187 ? -5.875 -3.391 25.468 1.00 93.75 187 ASP A CA 1
ATOM 1489 C C . ASP A 1 187 ? -4.642 -3.825 24.658 1.00 93.75 187 ASP A C 1
ATOM 1491 O O . ASP A 1 187 ? -4.691 -3.865 23.429 1.00 93.75 187 ASP A O 1
ATOM 1495 N N . THR A 1 188 ? -3.526 -4.138 25.316 1.00 93.62 188 THR A N 1
ATOM 1496 C CA . THR A 1 188 ? -2.304 -4.563 24.619 1.00 93.62 188 THR A CA 1
ATOM 1497 C C . THR A 1 188 ? -2.466 -5.907 23.915 1.00 93.62 188 THR A C 1
ATOM 1499 O O . THR A 1 188 ? -1.763 -6.141 22.940 1.00 93.62 188 THR A O 1
ATOM 1502 N N . GLU A 1 189 ? -3.432 -6.738 24.320 1.00 96.00 189 GLU A N 1
ATOM 1503 C CA . GLU A 1 189 ? -3.811 -7.947 23.568 1.00 96.00 189 GLU A CA 1
ATOM 1504 C C . GLU A 1 189 ? -4.463 -7.612 22.212 1.00 96.00 189 GLU A C 1
ATOM 1506 O O . GLU A 1 189 ? -4.445 -8.414 21.283 1.00 96.00 189 GLU A O 1
ATOM 1511 N N . ASN A 1 190 ? -4.986 -6.390 22.068 1.00 95.88 190 ASN A N 1
ATOM 1512 C CA . ASN A 1 190 ? -5.520 -5.831 20.826 1.00 95.88 190 ASN A CA 1
ATOM 1513 C C . ASN A 1 190 ? -4.488 -4.956 20.086 1.00 95.88 190 ASN A C 1
ATOM 1515 O O . ASN A 1 190 ? -4.848 -4.124 19.241 1.00 95.88 190 ASN A O 1
ATOM 1519 N N . MET A 1 191 ? -3.199 -5.114 20.407 1.00 96.69 191 MET A N 1
ATOM 1520 C CA . MET A 1 191 ? -2.088 -4.512 19.678 1.00 96.69 191 MET A CA 1
ATOM 1521 C C . MET A 1 191 ? -1.448 -5.541 18.746 1.00 96.69 191 MET A C 1
ATOM 1523 O O . MET A 1 191 ? -0.987 -6.594 19.171 1.00 96.69 191 MET A O 1
ATOM 1527 N N . PHE A 1 192 ? -1.357 -5.197 17.467 1.00 96.69 192 PHE A N 1
ATOM 1528 C CA . PHE A 1 192 ? -0.749 -6.031 16.441 1.00 96.69 192 PHE A CA 1
ATOM 1529 C C . PHE A 1 192 ? 0.593 -5.434 16.038 1.00 96.69 192 PHE A C 1
ATOM 1531 O O . PHE A 1 192 ? 0.674 -4.337 15.471 1.00 96.69 192 PHE A O 1
ATOM 1538 N N . GLU A 1 193 ? 1.652 -6.161 16.371 1.00 92.88 193 GLU A N 1
ATOM 1539 C CA . GLU A 1 193 ? 3.020 -5.690 16.213 1.00 92.88 193 GLU A CA 1
ATOM 1540 C C . GLU A 1 193 ? 3.538 -5.807 14.776 1.00 92.88 193 GLU A C 1
ATOM 1542 O O . GLU A 1 193 ? 3.078 -6.595 13.948 1.00 92.88 193 GLU A O 1
ATOM 1547 N N . PHE A 1 194 ? 4.545 -4.990 14.489 1.00 89.75 194 PHE A N 1
ATOM 1548 C CA . PHE A 1 194 ? 5.423 -5.114 13.331 1.00 89.75 194 PHE A CA 1
ATOM 1549 C C . PHE A 1 194 ? 6.807 -4.573 13.713 1.00 89.75 194 PHE A C 1
ATOM 1551 O O . PHE A 1 194 ? 7.038 -4.228 14.866 1.00 89.75 194 PHE A O 1
ATOM 1558 N N . TRP A 1 195 ? 7.758 -4.507 12.780 1.00 86.50 195 TRP A N 1
ATOM 1559 C CA . TRP A 1 195 ? 9.163 -4.278 13.142 1.00 86.50 195 TRP A CA 1
ATOM 1560 C C . TRP A 1 195 ? 9.758 -2.985 12.589 1.00 86.50 195 TRP A C 1
ATOM 1562 O O . TRP A 1 195 ? 9.247 -2.370 11.649 1.00 86.50 195 TRP A O 1
ATOM 1572 N N . ASP A 1 196 ? 10.877 -2.565 13.177 1.00 81.94 196 ASP A N 1
ATOM 1573 C CA . ASP A 1 196 ? 11.688 -1.409 12.785 1.00 81.94 196 ASP A CA 1
ATOM 1574 C C . ASP A 1 196 ? 12.097 -1.438 11.299 1.00 81.94 196 ASP A C 1
ATOM 1576 O O . ASP A 1 196 ? 11.945 -0.430 10.606 1.00 81.94 196 ASP A O 1
ATOM 1580 N N . TRP A 1 197 ? 12.452 -2.610 10.777 1.00 83.25 197 TRP A N 1
ATOM 1581 C CA . TRP A 1 197 ? 12.808 -2.839 9.375 1.00 83.25 197 TRP A CA 1
ATOM 1582 C C . TRP A 1 197 ? 11.620 -2.770 8.400 1.00 83.25 197 TRP A C 1
ATOM 1584 O O . TRP A 1 197 ? 11.816 -2.629 7.190 1.00 83.25 197 TRP A O 1
ATOM 1594 N N . VAL A 1 198 ? 10.378 -2.798 8.897 1.00 86.25 198 VAL A N 1
ATOM 1595 C CA . VAL A 1 198 ? 9.188 -2.536 8.078 1.00 86.25 198 VAL A CA 1
ATOM 1596 C C . VAL A 1 198 ? 9.026 -1.023 7.920 1.00 86.25 198 VAL A C 1
ATOM 1598 O O . VAL A 1 198 ? 8.537 -0.315 8.809 1.00 86.25 198 VAL A O 1
ATOM 1601 N N . GLY A 1 199 ? 9.464 -0.505 6.773 1.00 84.38 199 GLY A N 1
ATOM 1602 C CA . GLY A 1 199 ? 9.248 0.891 6.399 1.00 84.38 199 GLY A CA 1
ATOM 1603 C C . GLY A 1 199 ? 7.782 1.159 6.047 1.00 84.38 199 GLY A C 1
ATOM 1604 O O . GLY A 1 199 ? 7.165 0.356 5.354 1.00 84.38 199 GLY A O 1
ATOM 1605 N N . GLY A 1 200 ? 7.239 2.314 6.454 1.00 84.25 200 GLY A N 1
ATOM 1606 C CA . GLY A 1 200 ? 5.812 2.642 6.282 1.00 84.25 200 GLY A CA 1
ATOM 1607 C C . GLY A 1 200 ? 5.280 2.447 4.854 1.00 84.25 200 GLY A C 1
ATOM 1608 O O . GLY A 1 200 ? 4.227 1.845 4.667 1.00 84.25 200 GLY A O 1
ATOM 1609 N N . ARG A 1 201 ? 6.056 2.831 3.832 1.00 87.81 201 ARG A N 1
ATOM 1610 C CA . ARG A 1 201 ? 5.653 2.702 2.416 1.00 87.81 201 ARG A CA 1
ATOM 1611 C C . ARG A 1 201 ? 5.670 1.268 1.869 1.00 87.81 201 ARG A C 1
ATOM 1613 O O . ARG A 1 201 ? 5.184 1.031 0.774 1.00 87.81 201 ARG A O 1
ATOM 1620 N N . PHE A 1 202 ? 6.220 0.327 2.632 1.00 90.44 202 PHE A N 1
ATOM 1621 C CA . PHE A 1 202 ? 6.257 -1.106 2.332 1.00 90.44 202 PHE A CA 1
ATOM 1622 C C . PHE A 1 202 ? 5.501 -1.915 3.393 1.00 90.44 202 PHE A C 1
ATOM 1624 O O . PHE A 1 202 ? 5.735 -3.108 3.541 1.00 90.44 202 PHE A O 1
ATOM 1631 N N . SER A 1 203 ? 4.640 -1.268 4.183 1.00 92.25 203 SER A N 1
ATOM 1632 C CA . SER A 1 203 ? 4.069 -1.891 5.378 1.00 92.25 203 SER A CA 1
ATOM 1633 C C . SER A 1 203 ? 2.766 -2.643 5.140 1.00 92.25 203 SER A C 1
ATOM 1635 O O . SER A 1 203 ? 2.401 -3.436 5.991 1.00 92.25 203 SER A O 1
ATOM 1637 N N . LEU A 1 204 ? 2.087 -2.475 3.997 1.00 95.62 204 LEU A N 1
ATOM 1638 C CA . LEU A 1 204 ? 0.766 -3.085 3.760 1.00 95.62 204 LEU A CA 1
ATOM 1639 C C . LEU A 1 204 ? 0.740 -4.617 3.881 1.00 95.62 204 LEU A C 1
ATOM 1641 O O . LEU A 1 204 ? -0.330 -5.179 4.049 1.00 95.62 204 LEU A O 1
ATOM 1645 N N . TRP A 1 205 ? 1.903 -5.267 3.798 1.00 96.06 205 TRP A N 1
ATOM 1646 C CA . TRP A 1 205 ? 2.085 -6.714 3.939 1.00 96.06 205 TRP A CA 1
ATOM 1647 C C . TRP A 1 205 ? 2.210 -7.177 5.404 1.00 96.06 205 TRP A C 1
ATOM 1649 O O . TRP A 1 205 ? 2.202 -8.374 5.675 1.00 96.06 205 TRP A O 1
ATOM 1659 N N . SER A 1 206 ? 2.380 -6.250 6.354 1.00 94.81 206 SER A N 1
ATOM 1660 C CA . SER A 1 206 ? 2.485 -6.527 7.793 1.00 94.81 206 SER A CA 1
ATOM 1661 C C . SER A 1 206 ? 1.116 -6.426 8.481 1.00 94.81 206 SER A C 1
ATOM 1663 O O . SER A 1 206 ? 0.077 -6.437 7.822 1.00 94.81 206 SER A O 1
ATOM 1665 N N . ALA A 1 207 ? 1.097 -6.261 9.810 1.00 95.06 207 ALA A N 1
ATOM 1666 C CA . ALA A 1 207 ? -0.105 -5.922 10.570 1.00 95.06 207 ALA A CA 1
ATOM 1667 C C . ALA A 1 207 ? -0.881 -4.720 9.991 1.00 95.06 207 ALA A C 1
ATOM 1669 O O . ALA A 1 207 ? -2.103 -4.687 10.101 1.00 95.06 207 ALA A O 1
ATOM 1670 N N . ILE A 1 208 ? -0.212 -3.776 9.309 1.00 94.94 208 ILE A N 1
ATOM 1671 C CA . ILE A 1 208 ? -0.856 -2.648 8.601 1.00 94.94 208 ILE A CA 1
ATOM 1672 C C . ILE A 1 208 ? -1.892 -3.116 7.564 1.00 94.94 208 ILE A C 1
ATOM 1674 O O . ILE A 1 208 ? -2.885 -2.426 7.332 1.00 94.94 208 ILE A O 1
ATOM 1678 N N . GLY A 1 209 ? -1.719 -4.309 6.990 1.00 96.31 209 GLY A N 1
ATOM 1679 C CA . GLY A 1 209 ? -2.677 -4.933 6.082 1.00 96.31 209 GLY A CA 1
ATOM 1680 C C . GLY A 1 209 ? -3.957 -5.454 6.740 1.00 96.31 209 GLY A C 1
ATOM 1681 O O . GLY A 1 209 ? -4.830 -5.949 6.033 1.00 96.31 209 GLY A O 1
ATOM 1682 N N . MET A 1 210 ? -4.131 -5.325 8.061 1.00 96.50 210 MET A N 1
ATOM 1683 C CA . MET A 1 210 ? -5.321 -5.811 8.773 1.00 96.50 210 MET A CA 1
ATOM 1684 C C . MET A 1 210 ? -6.635 -5.313 8.162 1.00 96.50 210 MET A C 1
ATOM 1686 O O . MET A 1 210 ? -7.566 -6.096 7.997 1.00 96.50 210 MET A O 1
ATOM 1690 N N . ALA A 1 211 ? -6.718 -4.032 7.792 1.00 96.25 211 ALA A N 1
ATOM 1691 C CA . ALA A 1 211 ? -7.921 -3.486 7.163 1.00 96.25 211 ALA A CA 1
ATOM 1692 C C . ALA A 1 211 ? -8.233 -4.167 5.817 1.00 96.25 211 ALA A C 1
ATOM 1694 O O . ALA A 1 211 ? -9.399 -4.365 5.491 1.00 96.25 211 ALA A O 1
ATOM 1695 N N . ILE A 1 212 ? -7.201 -4.575 5.068 1.00 98.31 212 ILE A N 1
ATOM 1696 C CA . ILE A 1 212 ? -7.353 -5.355 3.834 1.00 98.31 212 ILE A CA 1
ATOM 1697 C C . ILE A 1 212 ? -7.932 -6.724 4.189 1.00 98.31 212 ILE A C 1
ATOM 1699 O O . ILE A 1 212 ? -8.995 -7.081 3.693 1.00 98.31 212 ILE A O 1
ATOM 1703 N N . ALA A 1 213 ? -7.279 -7.453 5.098 1.00 98.31 213 ALA A N 1
ATOM 1704 C CA . ALA A 1 213 ? -7.685 -8.797 5.498 1.00 98.31 213 ALA A CA 1
ATOM 1705 C C . ALA A 1 213 ? -9.110 -8.857 6.067 1.00 98.31 213 ALA A C 1
ATOM 1707 O O . ALA A 1 213 ? -9.844 -9.796 5.777 1.00 98.31 213 ALA A O 1
ATOM 1708 N N . LEU A 1 214 ? -9.529 -7.850 6.837 1.00 97.75 214 LEU A N 1
ATOM 1709 C CA . LEU A 1 214 ? -10.910 -7.742 7.303 1.00 97.75 214 LEU A CA 1
ATOM 1710 C C . LEU A 1 214 ? -11.872 -7.530 6.131 1.00 97.75 214 LEU A C 1
ATOM 1712 O O . LEU A 1 214 ? -12.908 -8.184 6.072 1.00 97.75 214 LEU A O 1
ATOM 1716 N N . HIS A 1 215 ? -11.531 -6.641 5.195 1.00 98.12 215 HIS A N 1
ATOM 1717 C CA . HIS A 1 215 ? -12.417 -6.256 4.100 1.00 98.12 215 HIS A CA 1
ATOM 1718 C C . HIS A 1 215 ? -12.651 -7.369 3.076 1.00 98.12 215 HIS A C 1
ATOM 1720 O O . HIS A 1 215 ? -13.787 -7.568 2.658 1.00 98.12 215 HIS A O 1
ATOM 1726 N N . ILE A 1 216 ? -11.593 -8.079 2.672 1.00 98.50 216 ILE A N 1
ATOM 1727 C CA . ILE A 1 216 ? -11.658 -9.113 1.623 1.00 98.50 216 ILE A CA 1
ATOM 1728 C C . ILE A 1 216 ? -11.535 -10.541 2.166 1.00 98.50 216 ILE A C 1
ATOM 1730 O O . ILE A 1 216 ? -11.549 -11.492 1.393 1.00 98.50 216 ILE A O 1
ATOM 1734 N N . GLY A 1 217 ? -11.410 -10.713 3.482 1.00 98.19 217 GLY A N 1
ATOM 1735 C CA . GLY A 1 217 ? -11.136 -12.003 4.111 1.00 98.19 217 GLY A CA 1
ATOM 1736 C C . GLY A 1 217 ? -9.649 -12.381 4.093 1.00 98.19 217 GLY A C 1
ATOM 1737 O O . GLY A 1 217 ? -8.879 -11.994 3.210 1.00 98.19 217 GLY A O 1
ATOM 1738 N N . PHE A 1 218 ? -9.237 -13.173 5.088 1.00 97.94 218 PHE A N 1
ATOM 1739 C CA . PHE A 1 218 ? -7.831 -13.545 5.273 1.00 97.94 218 PHE A CA 1
ATOM 1740 C C . PHE A 1 218 ? -7.298 -14.460 4.162 1.00 97.94 218 PHE A C 1
ATOM 1742 O O . PHE A 1 218 ? -6.120 -14.388 3.834 1.00 97.94 218 PHE A O 1
ATOM 1749 N N . GLU A 1 219 ? -8.154 -15.277 3.544 1.00 98.06 219 GLU A N 1
ATOM 1750 C CA . GLU A 1 219 ? -7.778 -16.131 2.409 1.00 98.06 219 GLU A CA 1
ATOM 1751 C C . GLU A 1 219 ? -7.312 -15.300 1.204 1.00 98.06 219 GLU A C 1
ATOM 1753 O O . GLU A 1 219 ? -6.209 -15.505 0.699 1.00 98.06 219 GLU A O 1
ATOM 1758 N N . ASN A 1 220 ? -8.096 -14.293 0.802 1.00 98.38 220 ASN A N 1
ATOM 1759 C CA . ASN A 1 220 ? -7.726 -13.387 -0.288 1.00 98.38 220 ASN A CA 1
ATOM 1760 C C . ASN A 1 220 ? -6.497 -12.535 0.072 1.00 98.38 220 ASN A C 1
ATOM 1762 O O . ASN A 1 220 ? -5.642 -12.284 -0.776 1.00 98.38 220 ASN A O 1
ATOM 1766 N N . TYR A 1 221 ? -6.361 -12.117 1.337 1.00 98.50 221 TYR A N 1
ATOM 1767 C CA . TYR A 1 221 ? -5.137 -11.458 1.801 1.00 98.50 221 TYR A CA 1
ATOM 1768 C C . TYR A 1 221 ? -3.915 -12.392 1.734 1.00 98.50 221 TYR A C 1
ATOM 1770 O O . TYR A 1 221 ? -2.832 -11.960 1.349 1.00 98.50 221 TYR A O 1
ATOM 1778 N N . GLY A 1 222 ? -4.090 -13.684 2.024 1.00 98.25 222 GLY A N 1
ATOM 1779 C CA . GLY A 1 222 ? -3.073 -14.715 1.829 1.00 98.25 222 GLY A CA 1
ATOM 1780 C C . GLY A 1 222 ? -2.637 -14.836 0.369 1.00 98.25 222 GLY A C 1
ATOM 1781 O O . GLY A 1 222 ? -1.441 -14.836 0.096 1.00 98.25 222 GLY A O 1
ATOM 1782 N N . GLN A 1 223 ? -3.582 -14.839 -0.576 1.00 98.06 223 GLN A N 1
ATOM 1783 C CA . GLN A 1 223 ? -3.274 -14.841 -2.015 1.00 98.06 223 GLN A CA 1
ATOM 1784 C C . GLN A 1 223 ? -2.495 -13.586 -2.440 1.00 98.06 223 GLN A C 1
ATOM 1786 O O . GLN A 1 223 ? -1.519 -13.682 -3.182 1.00 98.06 223 GLN A O 1
ATOM 1791 N N . LEU A 1 224 ? -2.857 -12.410 -1.913 1.00 98.12 224 LEU A N 1
ATOM 1792 C CA . LEU A 1 224 ? -2.112 -11.168 -2.145 1.00 98.12 224 LEU A CA 1
ATOM 1793 C C . LEU A 1 224 ? -0.649 -11.277 -1.673 1.00 98.12 224 LEU A C 1
ATOM 1795 O O . LEU A 1 224 ? 0.266 -10.854 -2.384 1.00 98.12 224 LEU A O 1
ATOM 1799 N N . LEU A 1 225 ? -0.417 -11.855 -0.489 1.00 97.62 225 LEU A N 1
ATOM 1800 C CA . LEU A 1 225 ? 0.932 -12.103 0.028 1.00 97.62 225 LEU A CA 1
ATOM 1801 C C . LEU A 1 225 ? 1.695 -13.112 -0.841 1.00 97.62 225 LEU A C 1
ATOM 1803 O O . LEU A 1 225 ? 2.868 -12.884 -1.143 1.00 97.62 225 LEU A O 1
ATOM 1807 N N . SER A 1 226 ? 1.035 -14.185 -1.282 1.00 96.44 226 SER A N 1
ATOM 1808 C CA . SER A 1 226 ? 1.616 -15.187 -2.181 1.00 96.44 226 SER A CA 1
ATOM 1809 C C . SER A 1 226 ? 2.044 -14.581 -3.516 1.00 96.44 226 SER A C 1
ATOM 1811 O O . SER A 1 226 ? 3.163 -14.829 -3.959 1.00 96.44 226 SER A O 1
ATOM 1813 N N . GLY A 1 227 ? 1.224 -13.714 -4.119 1.00 95.25 227 GLY A N 1
ATOM 1814 C CA . GLY A 1 227 ? 1.581 -13.013 -5.356 1.00 95.25 227 GLY A CA 1
ATOM 1815 C C . GLY A 1 227 ? 2.811 -12.111 -5.194 1.00 95.25 227 GLY A C 1
ATOM 1816 O O . GLY A 1 227 ? 3.716 -12.119 -6.033 1.00 95.25 227 GLY A O 1
ATOM 1817 N N . ALA A 1 228 ? 2.906 -11.381 -4.076 1.00 94.94 228 ALA A N 1
ATOM 1818 C CA . ALA A 1 228 ? 4.093 -10.585 -3.763 1.00 94.94 228 ALA A CA 1
ATOM 1819 C C . ALA A 1 228 ? 5.337 -11.465 -3.555 1.00 94.94 228 ALA A C 1
ATOM 1821 O O . ALA A 1 228 ? 6.418 -11.136 -4.047 1.00 94.94 228 ALA A O 1
ATOM 1822 N N . HIS A 1 229 ? 5.187 -12.598 -2.865 1.00 93.25 229 HIS A N 1
ATOM 1823 C CA . HIS A 1 229 ? 6.268 -13.558 -2.664 1.00 93.25 229 HIS A CA 1
ATOM 1824 C C . HIS A 1 229 ? 6.749 -14.164 -3.988 1.00 93.25 229 HIS A C 1
ATOM 1826 O O . HIS A 1 229 ? 7.956 -14.206 -4.226 1.0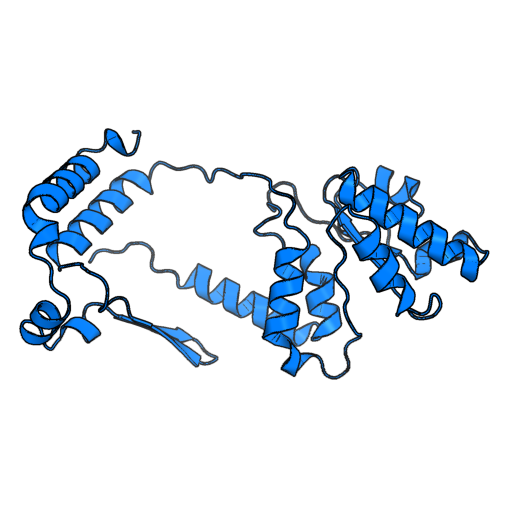0 93.25 229 HIS A O 1
ATOM 1832 N N . TRP A 1 230 ? 5.825 -14.549 -4.873 1.00 93.25 230 TRP A N 1
ATOM 1833 C CA . TRP A 1 230 ? 6.138 -15.058 -6.207 1.00 93.25 230 TRP A CA 1
ATOM 1834 C C . TRP A 1 230 ? 6.971 -14.048 -6.999 1.00 93.25 230 TRP A C 1
ATOM 1836 O O . TRP A 1 230 ? 8.012 -14.413 -7.542 1.00 93.25 230 TRP A O 1
ATOM 1846 N N . MET A 1 231 ? 6.568 -12.771 -6.996 1.00 90.62 231 MET A N 1
ATOM 1847 C CA . MET A 1 231 ? 7.290 -11.704 -7.695 1.00 90.62 231 MET A CA 1
ATOM 1848 C C . MET A 1 231 ? 8.701 -11.496 -7.135 1.00 90.62 231 MET A C 1
ATOM 1850 O O . MET A 1 231 ? 9.635 -11.268 -7.894 1.00 90.62 231 MET A O 1
ATOM 1854 N N . VAL A 1 232 ? 8.886 -11.594 -5.816 1.00 85.75 232 VAL A N 1
ATOM 1855 C CA . VAL A 1 232 ? 10.219 -11.488 -5.199 1.00 85.75 232 VAL A CA 1
ATOM 1856 C C . VAL A 1 232 ? 11.087 -12.703 -5.536 1.00 85.75 232 VAL A C 1
ATOM 1858 O O . VAL A 1 232 ? 12.255 -12.527 -5.874 1.00 85.75 232 VAL A O 1
ATOM 1861 N N . GLY A 1 233 ? 10.534 -13.917 -5.463 1.00 81.94 233 GLY A N 1
ATOM 1862 C CA . GLY A 1 233 ? 11.261 -15.161 -5.737 1.00 81.94 233 GLY A CA 1
ATOM 1863 C C . GLY A 1 233 ? 11.622 -15.359 -7.212 1.00 81.94 233 GLY A C 1
ATOM 1864 O O . GLY A 1 233 ? 12.657 -15.948 -7.508 1.00 81.94 233 GLY A O 1
ATOM 1865 N N . ASN A 1 234 ? 10.798 -14.834 -8.123 1.00 77.81 234 ASN A N 1
ATOM 1866 C CA . ASN A 1 234 ? 10.974 -14.938 -9.576 1.00 77.81 234 ASN A CA 1
ATOM 1867 C C . ASN A 1 234 ? 11.432 -13.631 -10.223 1.00 77.81 234 ASN A C 1
ATOM 1869 O O . ASN A 1 234 ? 11.529 -13.561 -11.448 1.00 77.81 234 ASN A O 1
ATOM 1873 N N . SER A 1 235 ? 11.724 -12.594 -9.431 1.00 66.00 235 SER A N 1
ATOM 1874 C CA . SER A 1 235 ? 12.404 -11.414 -9.950 1.00 66.00 235 SER A CA 1
ATOM 1875 C C . SER A 1 235 ? 13.710 -11.913 -10.557 1.00 66.00 235 SER A C 1
ATOM 1877 O O . SER A 1 235 ? 14.518 -12.472 -9.808 1.00 66.00 235 SER A O 1
ATOM 1879 N N . PRO A 1 236 ? 13.942 -11.747 -11.873 1.00 57.56 236 PRO A N 1
ATOM 1880 C CA . PRO A 1 236 ? 15.202 -12.154 -12.454 1.00 57.56 236 PRO A CA 1
ATOM 1881 C C . PRO A 1 236 ? 16.290 -11.435 -11.660 1.00 57.56 236 PRO A C 1
ATOM 1883 O O . PRO A 1 236 ? 16.355 -10.202 -11.636 1.00 57.56 236 PRO A O 1
ATOM 1886 N N . THR A 1 237 ? 17.134 -12.196 -10.956 1.00 52.47 237 THR A N 1
ATOM 1887 C CA . THR A 1 237 ? 18.479 -11.704 -10.687 1.00 52.47 237 THR A CA 1
ATOM 1888 C C . THR A 1 237 ? 18.989 -11.265 -12.049 1.00 52.47 237 THR A C 1
ATOM 1890 O O . THR A 1 237 ? 18.732 -11.962 -13.029 1.00 52.47 237 THR A O 1
ATOM 1893 N N . LEU A 1 238 ? 19.572 -10.069 -12.139 1.00 44.94 238 LEU A N 1
ATOM 1894 C CA . LEU A 1 238 ? 20.137 -9.531 -13.377 1.00 44.94 238 LEU A CA 1
ATOM 1895 C C . LEU A 1 238 ? 21.215 -10.507 -13.875 1.00 44.94 238 LEU A C 1
ATOM 1897 O O . LEU A 1 238 ? 22.396 -10.388 -13.567 1.00 44.94 238 LEU A O 1
ATOM 1901 N N . SER A 1 239 ? 20.756 -11.549 -14.546 1.00 31.80 239 SER A N 1
ATOM 1902 C CA . SER A 1 239 ? 21.474 -12.647 -15.154 1.00 31.80 239 SER A CA 1
ATOM 1903 C C . SER A 1 239 ? 21.446 -12.323 -16.638 1.00 31.80 239 SER A C 1
ATOM 1905 O O . SER A 1 239 ? 20.426 -11.833 -17.132 1.00 31.80 239 SER A O 1
ATOM 1907 N N . PRO A 1 240 ? 22.596 -12.433 -17.303 1.00 34.84 240 PRO A N 1
ATOM 1908 C CA . PRO A 1 240 ? 22.990 -11.490 -18.327 1.00 34.84 240 PRO A CA 1
ATOM 1909 C C . PRO A 1 240 ? 22.092 -11.636 -19.554 1.00 34.84 240 PRO A C 1
ATOM 1911 O O . PRO A 1 240 ? 21.964 -12.728 -20.108 1.00 34.84 240 PRO A O 1
ATOM 1914 N N . PHE A 1 241 ? 21.491 -10.518 -19.962 1.00 39.28 241 PHE A N 1
ATOM 1915 C CA . PHE A 1 241 ? 21.335 -10.248 -21.387 1.00 39.28 241 PHE A CA 1
ATOM 1916 C C . PHE A 1 241 ? 22.723 -10.192 -22.039 1.00 39.28 241 PHE A C 1
ATOM 1918 O O . PHE A 1 241 ? 23.671 -9.723 -21.361 1.00 39.28 241 PHE A O 1
#